Protein AF-A0A256CBM0-F1 (afdb_monomer)

Foldseek 3Di:
DAKDFAWDWDQDPVRDTDIGGLAQKWKFWDDPNHTDDIWGAHPRRMTDDDDDFDKTFIWMANHPPGDTGTAPNRDIQGDDPPQDNCSVVCVNPPDVPDPDVVVVVVVVVVVVVVVVVVVVVVVVVVVVVVVVVVVVVVVVVVVVVVVVVVVPQPKDKFWPFKDWAQDKDFDAAPVGQQFAKDKWKWWAAPVVRDTAGWDDDPDFADWDKHGDRPGHIMTGGGNFAYAHFDPVDPPGPGPRRDRTITTMMMMITTPDDDD

Secondary structure (DSSP, 8-state):
-EEEE-EEEEEPTTSPEEEEE-TTPEEEEEETTEEEEEEE--TTSEEEE---SEEEEEEEESSTTSPPEEGGGGPEEEE-TT--TTHHHHHHH---S---HHHHHHHHHHHHHHHHHHHHHHHHHHHHHHHHHHHHHHHHHHHHHHHHHHTTS-EEEEEEEEEETT-EEEE--TT-TTS-EEEEEEEEETTTTEEEEPPP-TTS--EEEEEETTTEEEEEE-SS------TTSTT-----S-SSEEEEEEEEEE-----

Sequence (259 aa):
MQTGILKITKNNQKGSQIVEPLINTFLYFSQDGIRKVTTKTDAQGQYSFELPIGSYQVSISTGADGNVFPLLGGRLFEMKQDSPTNTFEEWLYNKPTTLNSDLSNIFQNIESNLQSMIEDARSKGQAILASCKEIERNISAKLDIEASNNINADYTLVDFGTMMRNERKVLPNPFGDNVPVLTVVEIYSEKLDKWGRTGEGAGGGFVTGGMILGEGIYVQTGAGTVGVNNPAVSGGVFVPDNPGMAPVRMHVWKIGGSK

Solvent-accessible surface area (backbone atoms only — not comparable to full-atom values): 14693 Å² total; per-residue (Å²): 112,39,55,55,69,46,66,46,78,45,73,45,101,83,73,49,76,47,78,42,56,40,49,57,26,34,41,38,36,20,43,96,86,41,79,75,42,77,39,58,22,38,94,73,4,35,40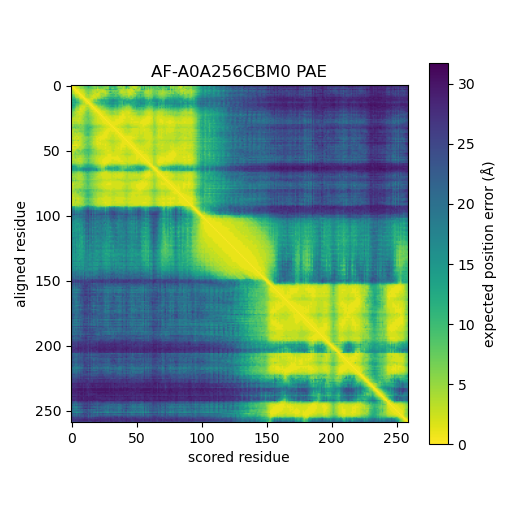,61,50,73,77,73,74,46,63,23,40,38,28,38,18,79,37,99,90,41,75,76,42,58,42,82,87,53,51,70,47,78,42,52,96,80,57,59,51,51,49,66,55,50,59,72,66,54,62,75,90,60,75,52,69,68,57,54,52,50,51,52,51,50,51,52,51,52,53,53,53,51,51,53,52,50,52,53,51,52,54,50,54,52,51,50,56,50,50,52,52,54,50,52,56,49,50,54,50,50,50,64,62,66,68,64,55,55,64,50,78,47,77,70,45,71,44,46,55,64,36,75,51,71,43,76,30,94,83,39,35,76,52,57,62,50,60,49,50,31,30,50,34,80,87,74,73,42,76,24,45,53,65,92,70,97,78,6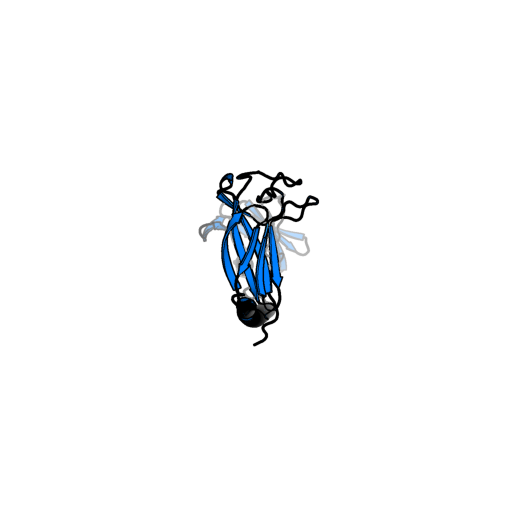4,39,44,63,47,54,47,73,41,80,74,66,10,32,37,42,35,32,26,82,36,49,60,54,34,52,42,81,92,41,96,78,52,62,72,54,81,78,36,76,51,52,38,44,33,36,32,42,40,32,53,52,84,77,75,130

pLDDT: mean 84.34, std 14.49, range [38.69, 98.25]

Radius of gyration: 51.07 Å; Cα contacts (8 Å, |Δi|>4): 443; chains: 1; bounding box: 84×54×113 Å

Structure (mmCIF, N/CA/C/O backbone):
data_AF-A0A256CBM0-F1
#
_entry.id   AF-A0A256CBM0-F1
#
loop_
_atom_site.group_PDB
_atom_site.id
_atom_site.type_symbol
_atom_site.label_atom_id
_atom_site.label_alt_id
_atom_site.label_comp_id
_atom_site.label_asym_id
_atom_site.label_entity_id
_atom_site.label_seq_id
_atom_site.pdbx_PDB_ins_code
_atom_site.Cartn_x
_atom_site.Cartn_y
_atom_site.Cartn_z
_atom_site.occupancy
_atom_site.B_iso_or_equiv
_atom_site.auth_seq_id
_atom_site.auth_comp_id
_atom_site.auth_asym_id
_atom_site.auth_atom_id
_atom_site.pdbx_PDB_model_num
ATOM 1 N N . MET A 1 1 ? -34.428 -4.634 61.964 1.00 79.06 1 MET A N 1
ATOM 2 C CA . MET A 1 1 ? -33.927 -3.306 61.556 1.00 79.06 1 MET A CA 1
ATOM 3 C C . MET A 1 1 ? -32.647 -3.490 60.751 1.00 79.06 1 MET A C 1
ATOM 5 O O . MET A 1 1 ? -31.768 -4.201 61.224 1.00 79.06 1 MET A O 1
ATOM 9 N N . GLN A 1 2 ? -32.575 -2.938 59.537 1.00 88.50 2 GLN A N 1
ATOM 10 C CA . GLN A 1 2 ? -31.351 -2.912 58.721 1.00 88.50 2 GLN A CA 1
ATOM 11 C C . GLN A 1 2 ? -30.603 -1.610 58.993 1.00 88.50 2 GLN A C 1
ATOM 13 O O . GLN A 1 2 ? -31.235 -0.558 59.115 1.00 88.50 2 GLN A O 1
ATOM 18 N N . THR A 1 3 ? -29.279 -1.671 59.062 1.00 75.50 3 THR A N 1
ATOM 19 C CA . THR A 1 3 ? -28.434 -0.498 59.315 1.00 75.50 3 THR A CA 1
ATOM 20 C C . THR A 1 3 ? -27.167 -0.582 58.491 1.00 75.50 3 THR A C 1
ATOM 22 O O . THR A 1 3 ? -26.534 -1.636 58.465 1.00 75.50 3 THR A O 1
ATOM 25 N N . GLY A 1 4 ? -26.726 0.541 57.934 1.00 78.94 4 GLY A N 1
ATOM 26 C CA . GLY A 1 4 ? -25.457 0.582 57.226 1.00 78.94 4 GLY A CA 1
ATOM 27 C C . GLY A 1 4 ? -24.958 1.980 56.944 1.00 78.94 4 GLY A C 1
ATOM 28 O O . GLY A 1 4 ? -25.435 2.964 57.509 1.00 78.94 4 GLY A O 1
ATOM 29 N N . ILE A 1 5 ? -23.944 2.050 56.084 1.00 78.50 5 ILE A N 1
ATOM 30 C CA . ILE A 1 5 ? -23.267 3.295 55.727 1.00 78.50 5 ILE A CA 1
ATOM 31 C C . ILE A 1 5 ? -23.155 3.378 54.210 1.00 78.50 5 ILE A C 1
ATOM 33 O O . ILE A 1 5 ? -22.506 2.538 53.580 1.00 78.50 5 ILE A O 1
ATOM 37 N N . LEU A 1 6 ? -23.751 4.419 53.632 1.00 80.31 6 LEU A N 1
ATOM 38 C CA . LEU A 1 6 ? -23.663 4.708 52.210 1.00 80.31 6 LEU A CA 1
ATOM 39 C C . LEU A 1 6 ? -22.467 5.623 51.948 1.00 80.31 6 LEU A C 1
ATOM 41 O O . LEU A 1 6 ? -22.330 6.696 52.541 1.00 80.31 6 LEU A O 1
ATOM 45 N N . LYS A 1 7 ? -21.587 5.192 51.047 1.00 81.81 7 LYS A N 1
ATOM 46 C CA . LYS A 1 7 ? -20.362 5.913 50.694 1.00 81.81 7 LYS A CA 1
ATOM 47 C C . LYS A 1 7 ? -20.209 5.971 49.182 1.00 81.81 7 LYS A C 1
ATOM 49 O O . LYS A 1 7 ? -20.621 5.053 48.477 1.00 81.81 7 LYS A O 1
ATOM 54 N N . ILE A 1 8 ? -19.585 7.036 48.695 1.00 75.69 8 ILE A N 1
ATOM 55 C CA . ILE A 1 8 ? -19.128 7.151 47.314 1.00 75.69 8 ILE A CA 1
ATOM 56 C C . ILE A 1 8 ? -17.614 6.967 47.268 1.00 75.69 8 ILE A C 1
ATOM 58 O O . ILE A 1 8 ? -16.875 7.611 48.012 1.00 75.69 8 ILE A O 1
ATOM 62 N N . THR A 1 9 ? -17.154 6.097 46.372 1.00 75.62 9 THR A N 1
ATOM 63 C CA . THR A 1 9 ? -15.727 5.926 46.091 1.00 75.62 9 THR A CA 1
ATOM 64 C C . THR A 1 9 ? -15.392 6.640 44.793 1.00 75.62 9 THR A C 1
ATOM 66 O O . THR A 1 9 ? -15.878 6.270 43.724 1.00 75.62 9 THR A O 1
ATOM 69 N N . LYS A 1 10 ? -14.551 7.667 44.879 1.00 72.56 10 LYS A N 1
ATOM 70 C CA . LYS A 1 10 ? -14.017 8.399 43.731 1.00 72.56 10 LYS A CA 1
ATOM 71 C C . LYS A 1 10 ? -12.601 7.904 43.456 1.00 72.56 10 LYS A C 1
ATOM 73 O O . LYS A 1 10 ? -11.746 7.955 44.337 1.00 72.56 10 LYS A O 1
ATOM 78 N N . ASN A 1 11 ? -12.342 7.458 42.230 1.00 71.88 11 ASN A N 1
ATOM 79 C CA . ASN A 1 11 ? -10.978 7.218 41.767 1.00 71.88 11 ASN A CA 1
ATOM 80 C C . ASN A 1 11 ? -10.399 8.543 41.269 1.00 71.88 11 ASN A C 1
ATOM 82 O O . ASN A 1 11 ? -10.975 9.170 40.379 1.00 71.88 11 ASN A O 1
ATOM 86 N N . ASN A 1 12 ? -9.277 8.984 41.835 1.00 71.19 12 ASN A N 1
ATOM 87 C CA . ASN A 1 12 ? -8.559 10.135 41.296 1.00 71.19 12 ASN A CA 1
ATOM 88 C C . ASN A 1 12 ? -7.701 9.724 40.080 1.00 71.19 12 ASN A C 1
ATOM 90 O O . ASN A 1 12 ? -7.447 8.542 39.845 1.00 71.19 12 ASN A O 1
ATOM 94 N N . GLN A 1 13 ? -7.205 10.703 39.318 1.00 65.56 13 GLN A N 1
ATOM 95 C CA . GLN A 1 13 ? -6.363 10.463 38.132 1.00 65.56 13 GLN A CA 1
ATOM 96 C C . GLN A 1 13 ? -5.034 9.739 38.434 1.00 65.56 13 GLN A C 1
ATOM 98 O O . GLN A 1 13 ? -4.369 9.280 37.512 1.00 65.56 13 GLN A O 1
ATOM 103 N N . LYS A 1 14 ? -4.643 9.619 39.710 1.00 72.94 14 LYS A N 1
ATOM 104 C CA . LYS A 1 14 ? -3.446 8.895 40.167 1.00 72.94 14 LYS A CA 1
ATOM 105 C C . LYS A 1 14 ? -3.759 7.479 40.671 1.00 72.94 14 LYS A C 1
ATOM 107 O O . LYS A 1 14 ? -2.888 6.837 41.249 1.00 72.94 14 LYS A O 1
ATOM 112 N N . GLY A 1 15 ? -4.992 7.000 40.499 1.00 71.88 15 GLY A N 1
ATOM 113 C CA . GLY A 1 15 ? -5.416 5.669 40.938 1.00 71.88 15 GLY A CA 1
ATOM 114 C C . GLY A 1 15 ? -5.645 5.528 42.447 1.00 71.88 15 GLY A C 1
ATOM 115 O O . GLY A 1 15 ? -5.882 4.419 42.914 1.00 71.88 15 GLY A O 1
ATOM 116 N N . SER A 1 16 ? -5.602 6.615 43.227 1.00 73.06 16 SER A N 1
ATOM 117 C CA . SER A 1 16 ? -5.985 6.573 44.644 1.00 73.06 16 SER A CA 1
ATOM 118 C C . SER A 1 16 ? -7.502 6.672 44.796 1.00 73.06 16 SER A C 1
ATOM 120 O O . SER A 1 16 ? -8.162 7.449 44.100 1.00 73.06 16 SER A O 1
ATOM 122 N N . GLN A 1 17 ? -8.041 5.913 45.748 1.00 82.88 17 GLN A N 1
ATOM 123 C CA . GLN A 1 17 ? -9.452 5.951 46.115 1.00 82.88 17 GLN A CA 1
ATOM 124 C C . GLN A 1 17 ? -9.682 6.965 47.230 1.00 82.88 17 GLN A C 1
ATOM 126 O O . GLN A 1 17 ? -9.067 6.883 48.292 1.00 82.88 17 GLN A O 1
ATOM 131 N N . ILE A 1 18 ? -10.591 7.904 46.992 1.00 78.06 18 ILE A N 1
ATOM 132 C CA . ILE A 1 18 ? -11.154 8.766 48.028 1.00 78.06 18 ILE A CA 1
ATOM 133 C C . ILE A 1 18 ? -12.550 8.230 48.328 1.00 78.06 18 ILE A C 1
ATOM 135 O O . ILE A 1 18 ? -13.365 8.086 47.416 1.00 78.06 18 ILE A O 1
ATOM 139 N N . VAL A 1 19 ? -12.813 7.916 49.594 1.00 83.00 19 VAL A N 1
ATOM 140 C CA . VAL A 1 19 ? -14.113 7.419 50.052 1.00 83.00 19 VAL A CA 1
ATOM 141 C C . VAL A 1 19 ? -14.781 8.512 50.875 1.00 83.00 19 VAL A C 1
ATOM 143 O O . VAL A 1 19 ? -14.286 8.872 51.941 1.00 83.00 19 VAL A O 1
ATOM 146 N N . GLU A 1 20 ? -15.903 9.029 50.388 1.00 85.44 20 GLU A N 1
ATOM 147 C CA . GLU A 1 20 ? -16.681 10.076 51.058 1.00 85.44 20 GLU A CA 1
ATOM 148 C C . GLU A 1 20 ? -18.046 9.521 51.493 1.00 85.44 20 GLU A C 1
ATOM 150 O O . GLU A 1 20 ? -18.659 8.751 50.746 1.00 85.44 20 GLU A O 1
ATOM 155 N N . PRO A 1 21 ? -18.551 9.876 52.688 1.00 87.12 21 PRO A N 1
ATOM 156 C CA . PRO A 1 21 ? -19.910 9.527 53.077 1.00 87.12 21 PRO A CA 1
ATOM 157 C C . PRO A 1 21 ? -20.917 10.232 52.166 1.00 87.12 21 PRO A C 1
ATOM 159 O O . PRO A 1 21 ? -20.763 11.410 51.834 1.00 87.12 21 PRO A O 1
ATOM 162 N N . LEU A 1 22 ? -21.969 9.519 51.772 1.00 87.56 22 LEU A N 1
ATOM 163 C CA . LEU A 1 22 ? -23.039 10.101 50.975 1.00 87.56 22 LEU A CA 1
ATOM 164 C C . LEU A 1 22 ? -24.063 10.747 51.916 1.00 87.56 22 LEU A C 1
ATOM 166 O O . LEU A 1 22 ? -24.978 10.086 52.399 1.00 87.56 22 LEU A O 1
ATOM 170 N N . ILE A 1 23 ? -23.874 12.029 52.224 1.00 89.75 23 ILE A N 1
ATOM 171 C CA . ILE A 1 23 ? -24.700 12.776 53.186 1.00 89.75 23 ILE A CA 1
ATOM 172 C C . ILE A 1 23 ? -26.009 13.278 52.566 1.00 89.75 23 ILE A C 1
ATOM 174 O O . ILE A 1 23 ? -26.084 13.504 51.357 1.00 89.75 23 ILE A O 1
ATOM 178 N N . ASN A 1 24 ? -27.034 13.502 53.397 1.00 88.19 24 ASN A N 1
ATOM 179 C CA . ASN A 1 24 ? -28.325 14.083 52.996 1.00 88.19 24 ASN A CA 1
ATOM 180 C C . ASN A 1 24 ? -29.015 13.387 51.805 1.00 88.19 24 ASN A C 1
ATOM 182 O O . ASN A 1 24 ? -29.817 14.001 51.103 1.00 88.19 24 ASN A O 1
ATOM 186 N N . THR A 1 25 ? -28.725 12.107 51.588 1.00 90.81 25 THR A N 1
ATOM 187 C CA . THR A 1 25 ? -29.283 11.320 50.491 1.00 90.81 25 THR A CA 1
ATOM 188 C C . THR A 1 25 ? -30.487 10.537 50.977 1.00 90.81 25 THR A C 1
ATOM 190 O O . THR A 1 25 ? -30.447 9.908 52.032 1.00 90.81 25 THR A O 1
ATOM 193 N N . PHE A 1 26 ? -31.564 10.567 50.202 1.00 93.38 26 PHE A N 1
ATOM 194 C CA . PHE A 1 26 ? -32.758 9.777 50.460 1.00 93.38 26 PHE A CA 1
ATOM 195 C C . PHE A 1 26 ? -32.645 8.433 49.753 1.00 93.38 26 PHE A C 1
ATOM 197 O O . PHE A 1 26 ? -32.349 8.400 48.562 1.00 93.38 26 PHE A O 1
ATOM 204 N N . LEU A 1 27 ? -32.910 7.347 50.474 1.00 94.75 27 LEU A N 1
ATOM 205 C CA . LEU A 1 27 ? -33.129 6.014 49.928 1.00 94.75 27 LEU A CA 1
ATOM 206 C C . LEU A 1 27 ? -34.634 5.743 49.921 1.00 94.75 27 LEU A C 1
ATOM 208 O O . LEU A 1 27 ? -35.295 5.867 50.955 1.00 94.75 27 LEU A O 1
ATOM 212 N N . TYR A 1 28 ? -35.162 5.352 48.766 1.00 95.06 28 TYR A N 1
ATOM 213 C CA . TYR A 1 28 ? -36.557 4.966 48.584 1.00 95.06 28 TYR A CA 1
ATOM 214 C C . TYR A 1 28 ? -36.647 3.475 48.292 1.00 95.06 28 TYR A C 1
ATOM 216 O O . TYR A 1 28 ? -36.032 2.999 47.340 1.00 95.06 28 TYR A O 1
ATOM 224 N N . PHE A 1 29 ? -37.475 2.771 49.057 1.00 96.06 29 PHE A N 1
ATOM 225 C CA . PHE A 1 29 ? -37.840 1.380 48.808 1.00 96.06 29 PHE A CA 1
ATOM 226 C C . PHE A 1 29 ? -39.265 1.361 48.277 1.00 96.06 29 PHE A C 1
ATOM 228 O O . PHE A 1 29 ? -40.201 1.743 48.987 1.00 96.06 29 PHE A O 1
ATOM 235 N N . SER A 1 30 ? -39.429 0.964 47.019 1.00 96.00 30 SER A N 1
ATOM 236 C CA . SER A 1 30 ? -40.725 0.949 46.341 1.00 96.00 30 SER A CA 1
ATOM 237 C C . SER A 1 30 ? -41.100 -0.465 45.935 1.00 96.00 30 SER A C 1
ATOM 239 O O . SER A 1 30 ? -40.261 -1.211 45.447 1.00 96.00 30 SER A O 1
ATOM 241 N N . GLN A 1 31 ? -42.365 -0.817 46.115 1.00 96.06 31 GLN A N 1
ATOM 242 C CA . GLN A 1 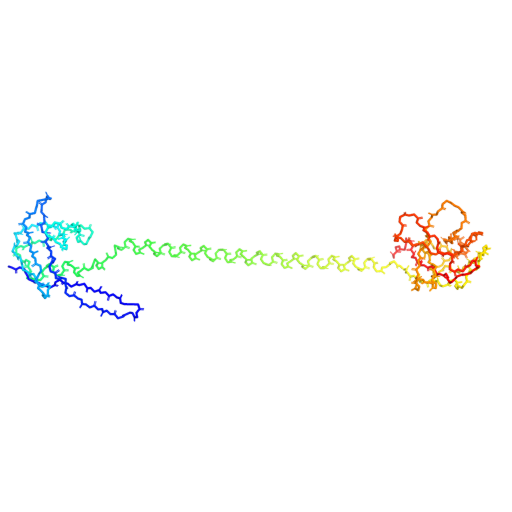31 ? -42.932 -2.090 45.685 1.00 96.06 31 GLN A CA 1
ATOM 243 C C . GLN A 1 31 ? -44.119 -1.773 44.781 1.00 96.06 31 GLN A C 1
ATOM 245 O O . GLN A 1 31 ? -44.963 -0.955 45.154 1.00 96.06 31 GLN A O 1
ATOM 250 N N . ASP A 1 32 ? -44.131 -2.343 43.575 1.00 92.06 32 ASP A N 1
ATOM 251 C CA . ASP A 1 32 ? -45.142 -2.080 42.538 1.00 92.06 32 ASP A CA 1
ATOM 252 C C . ASP A 1 32 ? -45.306 -0.581 42.215 1.00 92.06 32 ASP A C 1
ATOM 254 O O . ASP A 1 32 ? -46.407 -0.061 42.054 1.00 92.06 32 ASP A O 1
ATOM 258 N N . GLY A 1 33 ? -44.185 0.151 42.188 1.00 89.06 33 GLY A N 1
ATOM 259 C CA . GLY A 1 33 ? -44.154 1.599 41.938 1.00 89.06 33 GLY A CA 1
ATOM 260 C C . GLY A 1 33 ? -44.602 2.472 43.119 1.00 89.06 33 GLY A C 1
ATOM 261 O O . GLY A 1 33 ? -44.514 3.697 43.038 1.00 89.06 33 GLY A O 1
ATOM 262 N N . ILE A 1 34 ? -45.031 1.877 44.236 1.00 92.88 34 ILE A N 1
ATOM 263 C CA . ILE A 1 34 ? -45.475 2.597 45.434 1.00 92.88 34 ILE A CA 1
ATOM 264 C C . ILE A 1 34 ? -44.345 2.634 46.463 1.00 92.88 34 ILE A C 1
ATOM 266 O O . ILE A 1 34 ? -43.839 1.591 46.881 1.00 92.88 34 ILE A O 1
ATOM 270 N N . ARG A 1 35 ? -43.984 3.835 46.932 1.00 93.50 35 ARG A N 1
ATOM 271 C CA . ARG A 1 35 ? -42.989 4.021 48.002 1.00 93.50 35 ARG A CA 1
ATOM 272 C C . ARG A 1 35 ? -43.504 3.418 49.312 1.00 93.50 35 ARG A C 1
ATOM 274 O O . ARG A 1 35 ? -44.545 3.831 49.815 1.00 93.50 35 ARG A O 1
ATOM 281 N N . LYS A 1 36 ? -42.766 2.454 49.864 1.00 94.50 36 LYS A N 1
ATOM 282 C CA . LYS A 1 36 ? -43.067 1.798 51.146 1.00 94.50 36 LYS A CA 1
ATOM 283 C C . LYS A 1 36 ? -42.257 2.388 52.288 1.00 94.50 36 LYS A C 1
ATOM 285 O O . LYS A 1 36 ? -42.801 2.616 53.361 1.00 94.50 36 LYS A O 1
ATOM 290 N N . VAL A 1 37 ? -40.977 2.661 52.048 1.00 93.56 37 VAL A N 1
ATOM 291 C CA . VAL A 1 37 ? -40.064 3.214 53.053 1.00 93.56 37 VAL A CA 1
ATOM 292 C C . VAL A 1 37 ? -39.193 4.290 52.422 1.00 93.56 37 VAL A C 1
ATOM 294 O O . VAL A 1 37 ? -38.756 4.164 51.278 1.00 93.56 37 VAL A O 1
ATOM 297 N N . THR A 1 38 ? -38.958 5.359 53.180 1.00 93.56 38 THR A N 1
ATOM 298 C CA . THR A 1 38 ? -37.989 6.409 52.860 1.00 93.56 38 THR A CA 1
ATOM 299 C C . THR A 1 38 ? -37.080 6.591 54.063 1.00 93.56 38 THR A C 1
ATOM 301 O O . THR A 1 38 ? -37.572 6.821 55.165 1.00 93.56 38 THR A O 1
ATOM 304 N N . THR A 1 39 ? -35.770 6.505 53.860 1.00 93.81 39 THR A N 1
ATOM 305 C CA . THR A 1 39 ? -34.781 6.824 54.896 1.00 93.81 39 THR A CA 1
ATOM 306 C C . THR A 1 39 ? -33.778 7.831 54.354 1.00 93.81 39 THR A C 1
ATOM 308 O O . THR A 1 39 ? -33.545 7.890 53.147 1.00 93.81 39 THR A O 1
ATOM 311 N N . LYS A 1 40 ? -33.228 8.670 55.228 1.00 94.50 40 LYS A N 1
ATOM 312 C CA . LYS A 1 40 ? -32.277 9.722 54.867 1.00 94.50 40 LYS A CA 1
ATOM 313 C C . LYS A 1 40 ? -30.945 9.428 55.541 1.00 94.50 40 LYS A C 1
ATOM 315 O O . LYS A 1 40 ? -30.929 9.121 56.730 1.00 94.50 40 LYS A O 1
ATOM 320 N N . THR A 1 41 ? -29.850 9.553 54.800 1.00 93.25 41 THR A N 1
ATOM 321 C CA . THR A 1 41 ? -28.514 9.420 55.375 1.00 93.25 41 THR A CA 1
ATOM 322 C C . THR A 1 41 ? -28.167 10.602 56.279 1.00 93.25 41 THR A C 1
ATOM 324 O O . THR A 1 41 ? -28.500 11.757 55.980 1.00 93.25 41 THR A O 1
ATOM 327 N N . ASP A 1 42 ? -27.486 10.316 57.386 1.00 92.38 42 ASP A N 1
ATOM 328 C CA . ASP A 1 42 ? -26.986 11.327 58.317 1.00 92.38 42 ASP A CA 1
ATOM 329 C C . ASP A 1 42 ? -25.684 11.998 57.825 1.00 92.38 42 ASP A C 1
ATOM 331 O O . ASP A 1 42 ? -25.239 11.817 56.686 1.00 92.38 42 ASP A O 1
ATOM 335 N N . ALA A 1 43 ? -25.063 12.813 58.684 1.00 90.75 43 ALA A N 1
ATOM 336 C CA . ALA A 1 43 ? -23.816 13.516 58.374 1.00 90.75 43 ALA A CA 1
ATOM 337 C C . ALA A 1 43 ? -22.606 12.575 58.205 1.00 90.75 43 ALA A C 1
ATOM 339 O O . ALA A 1 43 ? -21.585 12.975 57.648 1.00 90.75 43 ALA A O 1
ATOM 340 N N . GLN A 1 44 ? -22.716 11.331 58.665 1.00 88.50 44 GLN A N 1
ATOM 341 C CA . GLN A 1 44 ? -21.719 10.276 58.528 1.00 88.50 44 GLN A CA 1
ATOM 342 C C . GLN A 1 44 ? -22.071 9.304 57.385 1.00 88.50 44 GLN A C 1
ATOM 344 O O . GLN A 1 44 ? -21.341 8.336 57.158 1.00 88.50 44 GLN A O 1
ATOM 349 N N . GLY A 1 45 ? -23.153 9.565 56.640 1.00 89.44 45 GLY A N 1
ATOM 350 C CA . GLY A 1 45 ? -23.656 8.695 55.579 1.00 89.44 45 GLY A CA 1
ATOM 351 C C . GLY A 1 45 ? -24.380 7.448 56.098 1.00 89.44 45 GLY A C 1
ATOM 352 O O . GLY A 1 45 ? -24.650 6.539 55.313 1.00 89.44 45 GLY A O 1
ATOM 353 N N . GLN A 1 46 ? -24.667 7.363 57.399 1.00 90.81 46 GLN A N 1
ATOM 354 C CA . GLN A 1 46 ? -25.355 6.222 57.998 1.00 90.81 46 GLN A CA 1
ATOM 355 C C . GLN A 1 46 ? -26.851 6.295 57.720 1.00 90.81 46 GLN A C 1
ATOM 357 O O . GLN A 1 46 ? -27.433 7.378 57.655 1.00 90.81 46 GLN A O 1
ATOM 362 N N . TYR A 1 47 ? -27.479 5.135 57.576 1.00 93.00 47 TYR A N 1
ATOM 363 C CA . TYR A 1 47 ? -28.927 5.006 57.473 1.00 93.00 47 TYR A CA 1
ATOM 364 C C . TYR A 1 47 ? -29.415 3.816 58.292 1.00 93.00 47 TYR A C 1
ATOM 366 O O . TYR A 1 47 ? -28.692 2.849 58.541 1.00 93.00 47 TYR A O 1
ATOM 374 N N . SER A 1 48 ? -30.688 3.882 58.665 1.00 90.94 48 SER A N 1
ATOM 375 C CA . SER A 1 48 ? -31.427 2.774 59.256 1.00 90.94 48 SER A CA 1
ATOM 376 C C . SER A 1 48 ? -32.828 2.736 58.667 1.00 90.94 48 SER A C 1
ATOM 378 O O . SER A 1 48 ? -33.412 3.785 58.367 1.00 90.94 48 SER A O 1
ATOM 380 N N . PHE A 1 49 ? -33.358 1.536 58.465 1.00 92.00 49 PHE A N 1
ATOM 381 C CA . PHE A 1 49 ? -34.735 1.349 58.037 1.00 92.00 49 PHE A CA 1
ATOM 382 C C . PHE A 1 49 ? -35.319 0.022 58.527 1.00 92.00 49 PHE A C 1
ATOM 384 O O . PHE A 1 49 ? -34.618 -0.958 58.803 1.00 92.00 49 PHE A O 1
ATOM 391 N N . GLU A 1 50 ? -36.646 -0.014 58.594 1.00 93.00 50 GLU A N 1
ATOM 392 C CA . GLU A 1 50 ? -37.428 -1.226 58.800 1.00 93.00 50 GLU A CA 1
ATOM 393 C C . GLU A 1 50 ? -38.305 -1.435 57.576 1.00 93.00 50 GLU A C 1
ATOM 395 O O . GLU A 1 50 ? -39.063 -0.548 57.190 1.00 93.00 50 GLU A O 1
ATOM 400 N N . LEU A 1 51 ? -38.153 -2.591 56.938 1.00 92.94 51 LEU A N 1
ATOM 401 C CA . LEU A 1 51 ? -38.843 -2.933 55.705 1.00 92.94 51 LEU A CA 1
ATOM 402 C C . LEU A 1 51 ? -39.576 -4.262 55.915 1.00 92.94 51 LEU A C 1
ATOM 404 O O . LEU A 1 51 ? -38.964 -5.192 56.449 1.00 92.94 51 LEU A O 1
ATOM 408 N N . PRO A 1 52 ? -40.857 -4.374 55.527 1.00 93.62 52 PRO A N 1
ATOM 409 C CA . PRO A 1 52 ? -41.544 -5.658 55.496 1.00 93.62 52 PRO A CA 1
ATOM 410 C C . PRO A 1 52 ? -40.850 -6.662 54.565 1.00 93.62 52 PRO A C 1
ATOM 412 O O . PRO A 1 52 ? -40.018 -6.302 53.733 1.00 93.62 52 PRO A O 1
ATOM 415 N N . ILE A 1 53 ? -41.223 -7.935 54.697 1.00 94.25 53 ILE A N 1
ATOM 416 C CA . ILE A 1 53 ? -40.810 -8.982 53.758 1.00 94.25 53 ILE A CA 1
ATOM 417 C C . ILE A 1 53 ? -41.387 -8.651 52.378 1.00 94.25 53 ILE A C 1
ATOM 419 O O . ILE A 1 53 ? -42.579 -8.361 52.256 1.00 94.25 53 ILE A O 1
ATOM 423 N N . GLY A 1 54 ? -40.553 -8.716 51.343 1.00 95.12 54 GLY A N 1
ATOM 424 C CA . GLY A 1 54 ? -40.964 -8.406 49.981 1.00 95.12 54 GLY A CA 1
ATOM 425 C C . GLY A 1 54 ? -39.803 -8.092 49.048 1.00 95.12 54 GLY A C 1
ATOM 426 O O . GLY A 1 54 ? -38.638 -8.079 49.448 1.00 95.12 54 GLY A O 1
ATOM 427 N N . SER A 1 55 ? -40.168 -7.805 47.801 1.00 96.81 55 SER A N 1
ATOM 428 C CA . SER A 1 55 ? -39.254 -7.411 46.735 1.00 96.81 55 SER A CA 1
ATOM 429 C C . SER A 1 55 ? -39.405 -5.922 46.435 1.00 96.81 55 SER A C 1
ATOM 431 O O . SER A 1 55 ? -40.522 -5.430 46.253 1.00 96.81 55 SER A O 1
ATOM 433 N N . TYR A 1 56 ? -38.290 -5.194 46.402 1.00 97.06 56 TYR A N 1
ATOM 434 C CA . TYR A 1 56 ? -38.282 -3.736 46.360 1.00 97.06 56 TYR A CA 1
ATOM 435 C C . TYR A 1 56 ? -37.361 -3.204 45.271 1.00 97.06 56 TYR A C 1
ATOM 437 O O . TYR A 1 56 ? -36.191 -3.565 45.187 1.00 97.06 56 TYR A O 1
ATOM 445 N N . GLN A 1 57 ? -37.854 -2.251 44.489 1.00 96.00 57 GLN A N 1
ATOM 446 C CA . GLN A 1 57 ? -36.995 -1.363 43.724 1.00 96.00 57 GLN A CA 1
ATOM 447 C C . GLN A 1 57 ? -36.392 -0.328 44.676 1.00 96.00 57 GLN A C 1
ATOM 449 O O . GLN A 1 57 ? -37.124 0.362 45.394 1.00 96.00 57 GLN A O 1
ATOM 454 N N 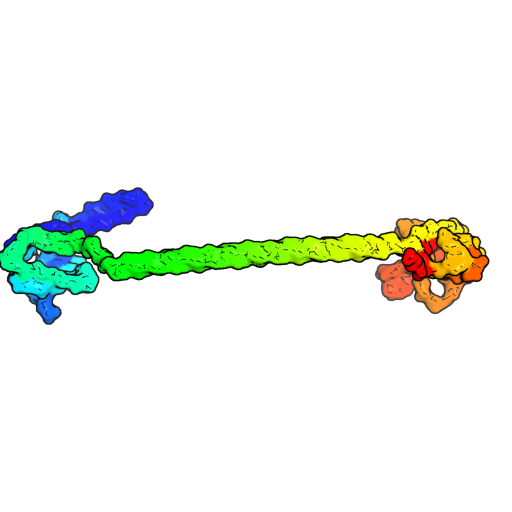. VAL A 1 58 ? -35.064 -0.206 44.664 1.00 95.38 58 VAL A N 1
ATOM 455 C CA . VAL A 1 58 ? -34.352 0.766 45.498 1.00 95.38 58 VAL A CA 1
ATOM 456 C C . VAL A 1 58 ? -33.832 1.903 44.639 1.00 95.38 58 VAL A C 1
ATOM 458 O O . VAL A 1 58 ? -33.176 1.675 43.622 1.00 95.38 58 VAL A O 1
ATOM 461 N N . SER A 1 59 ? -34.100 3.130 45.068 1.00 94.69 59 SER A N 1
ATOM 462 C CA . SER A 1 59 ? -33.655 4.340 44.382 1.00 94.69 59 SER A CA 1
ATOM 463 C C . SER A 1 59 ? -33.058 5.342 45.361 1.00 94.69 59 SER A C 1
ATOM 465 O O . SER A 1 59 ? -33.413 5.338 46.538 1.00 94.69 59 SER A O 1
ATOM 467 N N . ILE A 1 60 ? -32.191 6.227 44.871 1.00 94.38 60 ILE A N 1
ATOM 468 C CA . ILE A 1 60 ? -31.606 7.321 45.654 1.00 94.38 60 ILE A CA 1
ATOM 469 C C . ILE A 1 60 ? -31.954 8.697 45.083 1.00 94.38 60 ILE A C 1
ATOM 471 O O . ILE A 1 60 ? -32.172 8.832 43.881 1.00 94.38 60 ILE A O 1
ATOM 475 N N . SER A 1 61 ? -31.973 9.721 45.935 1.00 92.12 61 SER A N 1
ATOM 476 C CA . SER A 1 61 ? -32.071 11.133 45.534 1.00 92.12 61 SER A CA 1
ATOM 477 C C . SER A 1 61 ? -31.222 12.025 46.438 1.00 92.12 61 SER A C 1
ATOM 479 O O . SER A 1 61 ? -31.138 11.798 47.644 1.00 92.12 61 SER A O 1
ATOM 481 N N . THR A 1 62 ? -30.634 13.080 45.873 1.00 83.50 62 THR A N 1
ATOM 482 C CA . THR A 1 62 ? -29.838 14.091 46.596 1.00 83.50 62 THR A CA 1
ATOM 483 C C . THR A 1 62 ? -30.684 15.172 47.292 1.00 83.50 62 THR A C 1
ATOM 485 O O . THR A 1 62 ? -30.139 16.142 47.815 1.00 83.50 62 THR A O 1
ATOM 488 N N . GLY A 1 63 ? -32.012 15.020 47.326 1.00 77.31 63 GLY A N 1
ATOM 489 C CA . GLY A 1 63 ? -32.944 15.921 48.014 1.00 77.31 63 GLY A CA 1
ATOM 490 C C . GLY A 1 63 ? -34.373 15.370 48.036 1.00 77.31 63 GLY A C 1
ATOM 491 O O . GLY A 1 63 ? -34.682 14.435 47.298 1.00 77.31 63 GLY A O 1
ATOM 492 N N . ALA A 1 64 ? -35.255 15.943 48.863 1.00 67.25 64 ALA A N 1
ATOM 493 C CA . ALA A 1 64 ? -36.650 15.491 48.969 1.00 67.25 64 ALA A CA 1
ATOM 494 C C . ALA A 1 64 ? -37.401 15.578 47.622 1.00 67.25 64 ALA A C 1
ATOM 496 O O . ALA A 1 64 ? -38.189 14.686 47.309 1.00 67.25 64 ALA A O 1
ATOM 497 N N . ASP A 1 65 ? -37.041 16.580 46.809 1.00 68.75 65 ASP A N 1
ATOM 498 C CA . ASP A 1 65 ? -37.581 16.857 45.469 1.00 68.75 65 ASP A CA 1
ATOM 499 C C . ASP A 1 65 ? -36.535 16.652 44.351 1.00 68.75 65 ASP A C 1
ATOM 501 O O . ASP A 1 65 ? -36.663 17.179 43.247 1.00 68.75 65 ASP A O 1
ATOM 505 N N . GLY A 1 66 ? -35.444 15.935 44.645 1.00 72.06 66 GLY A N 1
ATOM 506 C CA . GLY A 1 66 ? -34.361 15.692 43.691 1.00 72.06 66 GLY A CA 1
ATOM 507 C C . GLY A 1 66 ? -34.682 14.614 42.648 1.00 72.06 66 GLY A C 1
ATOM 508 O O . GLY A 1 66 ? -35.653 13.863 42.763 1.00 72.06 66 GLY A O 1
ATOM 509 N N . ASN A 1 67 ? -33.820 14.508 41.632 1.00 84.88 67 ASN A N 1
ATOM 510 C CA . ASN A 1 67 ? -33.883 13.426 40.651 1.00 84.88 67 ASN A CA 1
ATOM 511 C C . ASN A 1 67 ? -33.718 12.068 41.346 1.00 84.88 67 ASN A C 1
ATOM 513 O O . ASN A 1 67 ? -32.751 11.844 42.078 1.00 84.88 67 ASN A O 1
ATOM 517 N N . VAL A 1 68 ? -34.661 11.162 41.092 1.00 89.38 68 VAL A N 1
ATOM 518 C CA . VAL A 1 68 ? -34.662 9.808 41.649 1.00 89.38 68 VAL A CA 1
ATOM 519 C C . VAL A 1 68 ? -33.922 8.877 40.695 1.00 89.38 68 VAL A C 1
ATOM 521 O O . VAL A 1 68 ? -34.337 8.697 39.552 1.00 89.38 68 VAL A O 1
ATOM 524 N N . PHE A 1 69 ? -32.848 8.257 41.175 1.00 91.50 69 PHE A N 1
ATOM 525 C CA . PHE A 1 69 ? -32.025 7.333 40.399 1.00 91.50 69 PHE A CA 1
ATOM 526 C C . PHE A 1 69 ? -32.199 5.902 40.911 1.00 91.50 69 PHE A C 1
ATOM 528 O O . PHE A 1 69 ? -31.954 5.667 42.097 1.00 91.50 69 PHE A O 1
ATOM 535 N N . PRO A 1 70 ? -32.589 4.934 40.063 1.00 91.69 70 PRO A N 1
ATOM 536 C CA . PRO A 1 70 ? -32.640 3.536 40.469 1.00 91.69 70 PRO A CA 1
ATOM 537 C C . PRO A 1 70 ? -31.225 3.007 40.730 1.00 91.69 70 PRO A C 1
ATOM 539 O O . PRO A 1 70 ? -30.314 3.196 39.921 1.00 91.69 70 PRO A O 1
ATOM 542 N N . LEU A 1 71 ? -31.037 2.318 41.854 1.00 90.38 71 LEU A N 1
ATOM 543 C CA . LEU A 1 71 ? -29.785 1.633 42.161 1.00 90.38 7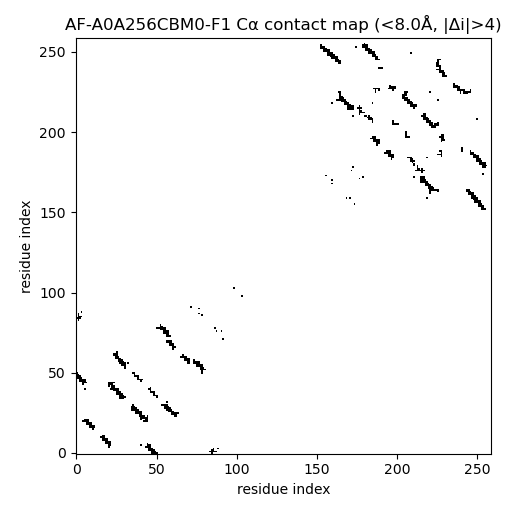1 LEU A CA 1
ATOM 544 C C . LEU A 1 71 ? -29.658 0.347 41.339 1.00 90.38 71 LEU A C 1
ATOM 546 O O . LEU A 1 71 ? -30.652 -0.286 40.986 1.00 90.38 71 LEU A O 1
ATOM 550 N N . LEU A 1 72 ? -28.412 -0.034 41.031 1.00 87.75 72 LEU A N 1
ATOM 551 C CA . LEU A 1 72 ? -28.063 -1.281 40.333 1.00 87.75 72 LEU A CA 1
ATOM 552 C C . LEU A 1 72 ? -28.882 -1.531 39.050 1.00 87.75 72 LEU A C 1
ATOM 554 O O . LEU A 1 72 ? -29.271 -2.662 38.763 1.00 87.75 72 LEU A O 1
ATOM 558 N N . GLY A 1 73 ? -29.185 -0.469 38.294 1.00 86.12 73 GLY A N 1
ATOM 559 C CA . GLY A 1 73 ? -29.958 -0.564 37.051 1.00 86.12 73 GLY A CA 1
ATOM 560 C C . GLY A 1 73 ? -31.409 -1.022 37.245 1.00 86.12 73 GLY A C 1
ATOM 561 O O . GLY A 1 73 ? -32.004 -1.539 36.307 1.00 86.12 73 GLY A O 1
ATOM 562 N N . GLY A 1 74 ? -31.973 -0.865 38.448 1.00 88.19 74 GLY A N 1
ATOM 563 C CA . GLY A 1 74 ? -33.335 -1.299 38.770 1.00 88.19 74 GLY A CA 1
ATOM 564 C C . GLY A 1 74 ? -33.445 -2.755 39.224 1.00 88.19 74 GLY A C 1
ATOM 565 O O . GLY A 1 74 ? -34.560 -3.262 39.337 1.00 88.19 74 GLY A O 1
ATOM 566 N N . ARG A 1 75 ? -32.321 -3.429 39.510 1.00 89.44 75 ARG A N 1
ATOM 567 C CA . ARG A 1 75 ? -32.328 -4.736 40.183 1.00 89.44 75 ARG A CA 1
ATOM 568 C C . ARG A 1 75 ? -33.166 -4.652 41.466 1.00 89.44 75 ARG A C 1
ATOM 570 O O . ARG A 1 75 ? -33.083 -3.667 42.196 1.00 89.44 75 ARG A O 1
ATOM 577 N N . LEU A 1 76 ? -33.951 -5.689 41.745 1.00 93.44 76 LEU A N 1
ATOM 578 C CA . LEU A 1 76 ? -34.768 -5.752 42.956 1.00 93.44 76 LEU A CA 1
ATOM 579 C C . LEU A 1 76 ? -33.920 -6.149 44.171 1.00 93.44 76 LEU A C 1
ATOM 581 O O . LEU A 1 76 ? -32.983 -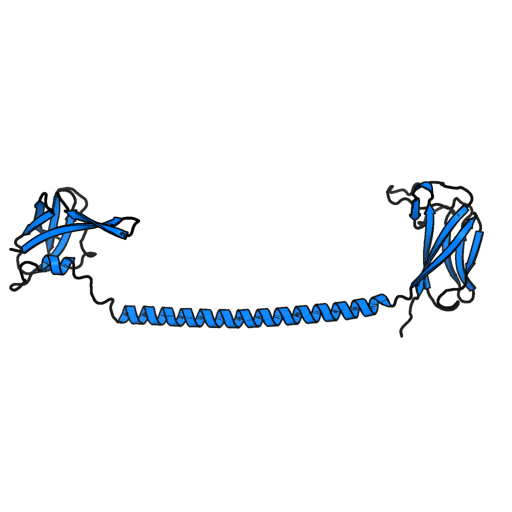6.949 44.068 1.00 93.44 76 LEU A O 1
ATOM 585 N N . PHE A 1 77 ? -34.248 -5.556 45.311 1.00 94.12 77 PHE A N 1
ATOM 586 C CA . PHE A 1 77 ? -33.758 -5.898 46.637 1.00 94.12 77 PHE A CA 1
ATOM 587 C C . PHE A 1 77 ? -34.792 -6.785 47.333 1.00 94.12 77 PHE A C 1
ATOM 589 O O . PHE A 1 77 ? -35.951 -6.395 47.466 1.00 94.12 77 PHE A O 1
ATOM 596 N N . GLU A 1 78 ? -34.371 -7.964 47.779 1.00 94.25 78 GLU A N 1
ATOM 597 C CA . GLU A 1 78 ? -35.237 -8.942 48.441 1.00 94.25 78 GLU A CA 1
ATOM 598 C C . GLU A 1 78 ? -35.042 -8.881 49.959 1.00 94.25 78 GLU A C 1
ATOM 600 O O . GLU A 1 78 ? -33.952 -9.168 50.458 1.00 94.25 78 GLU A O 1
ATOM 605 N N . MET A 1 79 ? -36.106 -8.555 50.694 1.00 93.94 79 MET A N 1
ATOM 606 C CA . MET A 1 79 ? -36.157 -8.654 52.152 1.00 93.94 79 MET A CA 1
ATOM 607 C C . MET A 1 79 ? -36.889 -9.937 52.545 1.00 93.94 79 MET A C 1
ATOM 609 O O . MET A 1 79 ? -38.059 -10.113 52.202 1.00 93.94 79 MET A O 1
ATOM 613 N N . LYS A 1 80 ? -36.219 -10.826 53.277 1.00 93.62 80 LYS A N 1
ATOM 614 C CA . LYS A 1 80 ? -36.753 -12.113 53.745 1.00 93.62 80 LYS A CA 1
ATOM 615 C C . LYS A 1 80 ? -36.914 -12.117 55.263 1.00 93.62 80 LYS A C 1
ATOM 617 O O . LYS A 1 80 ? -36.372 -11.264 55.959 1.00 93.62 80 LYS A O 1
ATOM 622 N N . GLN A 1 81 ? -37.658 -13.092 55.785 1.00 92.06 81 GLN A N 1
ATOM 623 C CA . GLN A 1 81 ? -37.886 -13.235 57.228 1.00 92.06 81 GLN A CA 1
ATOM 624 C C . GLN A 1 81 ? -36.583 -13.444 58.017 1.00 92.06 81 GLN A C 1
ATOM 626 O O . GLN A 1 81 ? -36.465 -12.994 59.152 1.00 92.06 81 GLN A O 1
ATOM 631 N N . ASP A 1 82 ? -35.619 -14.123 57.403 1.00 90.81 82 ASP A N 1
ATOM 632 C CA . ASP A 1 82 ? -34.316 -14.506 57.943 1.00 90.81 82 ASP A CA 1
ATOM 633 C C . ASP A 1 82 ? -33.164 -13.632 57.416 1.00 90.81 82 ASP A C 1
ATOM 635 O O . ASP A 1 82 ? -31.996 -13.950 57.632 1.00 90.81 82 ASP A O 1
ATOM 639 N N . SER A 1 83 ? -33.475 -12.524 56.734 1.00 88.25 83 SER A N 1
ATOM 640 C CA . SER A 1 83 ? -32.468 -11.596 56.216 1.00 88.25 83 SER A CA 1
ATOM 641 C C . SER A 1 83 ? -31.596 -11.031 57.352 1.00 88.25 83 SER A C 1
ATOM 643 O O . SER A 1 83 ? -32.131 -10.377 58.256 1.00 88.25 83 SER A O 1
ATOM 645 N N . PRO A 1 84 ? -30.259 -11.215 57.321 1.00 90.19 84 PRO A N 1
ATOM 646 C CA . PRO A 1 84 ? -29.362 -10.625 58.314 1.00 90.19 84 PRO A CA 1
ATOM 647 C C . PRO A 1 84 ? -29.370 -9.091 58.245 1.00 90.19 84 PRO A C 1
ATOM 649 O O . PRO A 1 84 ? -29.796 -8.499 57.252 1.00 90.19 84 PRO A O 1
ATOM 652 N N . THR A 1 85 ? -28.890 -8.412 59.289 1.00 89.12 85 THR A N 1
ATOM 653 C CA . THR A 1 85 ? -28.942 -6.937 59.417 1.00 89.12 85 THR A CA 1
ATOM 654 C C . THR A 1 85 ? -28.129 -6.165 58.375 1.00 89.12 85 THR A C 1
ATOM 656 O O . THR A 1 85 ? -28.303 -4.952 58.279 1.00 89.12 85 THR A O 1
ATOM 659 N N . ASN A 1 86 ? -27.261 -6.855 57.632 1.00 86.19 86 ASN A N 1
ATOM 660 C CA . ASN A 1 86 ? -26.399 -6.329 56.575 1.00 86.19 86 ASN A CA 1
ATOM 661 C C . ASN A 1 86 ? -26.852 -6.742 55.153 1.00 86.19 86 ASN A C 1
ATOM 663 O O . ASN A 1 86 ? -26.072 -6.652 54.201 1.00 86.19 86 ASN A O 1
ATOM 667 N N . THR A 1 87 ? -28.078 -7.261 54.995 1.00 90.06 87 THR A N 1
ATOM 668 C CA . THR A 1 87 ? -28.564 -7.814 53.711 1.00 90.06 87 THR A CA 1
ATOM 669 C C . THR A 1 87 ? -28.540 -6.760 52.606 1.00 90.06 87 THR A C 1
ATOM 671 O O . THR A 1 87 ? -28.261 -7.068 51.447 1.00 90.06 87 THR A O 1
ATOM 674 N N . PHE A 1 88 ? -28.841 -5.505 52.942 1.00 91.38 88 PHE A N 1
ATOM 675 C CA . PHE A 1 88 ? -28.864 -4.428 51.958 1.00 91.38 88 PHE A CA 1
ATOM 676 C C . PHE A 1 88 ? -27.460 -4.047 51.477 1.00 91.38 88 PHE A C 1
ATOM 678 O O . PHE A 1 88 ? -27.254 -3.836 50.284 1.00 91.38 88 PHE A O 1
ATOM 685 N N . GLU A 1 89 ? -26.477 -4.023 52.371 1.00 89.62 89 GLU A N 1
ATOM 686 C CA . GLU A 1 89 ? -25.074 -3.771 52.050 1.00 89.62 89 GLU A CA 1
ATOM 687 C C . GLU A 1 89 ? -24.529 -4.914 51.201 1.00 89.62 89 GLU A C 1
ATOM 689 O O . GLU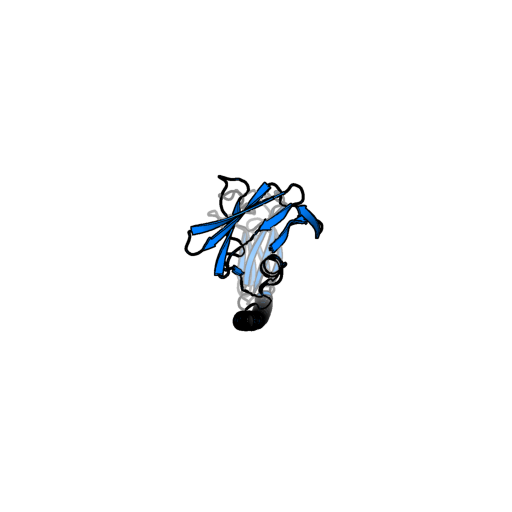 A 1 89 ? -23.889 -4.674 50.180 1.00 89.62 89 GLU A O 1
ATOM 694 N N . GLU A 1 90 ? -24.837 -6.159 51.563 1.00 88.12 90 GLU A N 1
ATOM 695 C CA . GLU A 1 90 ? -24.494 -7.314 50.738 1.00 88.12 90 GLU A CA 1
ATOM 696 C C . GLU A 1 90 ? -25.125 -7.217 49.352 1.00 88.12 90 GLU A C 1
ATOM 698 O O . GLU A 1 90 ? -24.445 -7.461 48.364 1.00 88.12 90 GLU A O 1
ATOM 703 N N . TRP A 1 91 ? -26.388 -6.809 49.235 1.00 90.69 91 TRP A N 1
ATOM 704 C CA . TRP A 1 91 ? -27.026 -6.589 47.938 1.00 90.69 91 TRP A CA 1
ATOM 705 C C . TRP A 1 91 ? -26.359 -5.465 47.128 1.00 90.69 91 TRP A C 1
ATOM 707 O O . TRP A 1 91 ? -26.150 -5.623 45.923 1.00 90.69 91 TRP A O 1
ATOM 717 N N . LEU A 1 92 ? -25.985 -4.361 47.782 1.00 89.06 92 LEU A N 1
ATOM 718 C CA . LEU A 1 92 ? -25.354 -3.198 47.157 1.00 89.06 92 LEU A CA 1
ATOM 719 C C . LEU A 1 92 ? -23.924 -3.496 46.679 1.00 89.06 92 LEU A C 1
ATOM 721 O O . LEU A 1 92 ? -23.522 -3.043 45.605 1.00 89.06 92 LEU A O 1
ATOM 725 N N . TYR A 1 93 ? -23.158 -4.249 47.474 1.00 84.06 93 TYR A N 1
ATOM 726 C CA . TYR A 1 93 ? -21.741 -4.531 47.232 1.00 84.06 93 TYR A CA 1
ATOM 727 C C . TYR A 1 93 ? -21.481 -5.880 46.556 1.00 84.06 93 TYR A C 1
ATOM 729 O O . TYR A 1 93 ? -20.404 -6.054 45.977 1.00 84.06 93 TYR A O 1
ATOM 737 N N . ASN A 1 94 ? -22.450 -6.803 46.539 1.00 79.44 94 ASN A N 1
ATOM 738 C CA . ASN A 1 94 ? -22.402 -7.966 45.660 1.00 79.44 94 ASN A CA 1
ATOM 739 C C . ASN A 1 94 ? -22.581 -7.498 44.218 1.00 79.44 94 ASN A C 1
ATOM 741 O O . ASN A 1 94 ? -23.673 -7.529 43.635 1.00 79.44 94 ASN A O 1
ATOM 745 N N . LYS A 1 95 ? -21.447 -7.125 43.612 1.00 58.50 95 LYS A N 1
ATOM 746 C CA . LYS A 1 95 ? -21.270 -7.212 42.165 1.00 58.50 95 LYS A CA 1
ATOM 747 C C . LYS A 1 95 ? -21.822 -8.575 41.738 1.00 58.50 95 LYS A C 1
ATOM 749 O O . LYS A 1 95 ? -21.507 -9.555 42.413 1.00 58.50 95 LYS A O 1
ATOM 754 N N . PRO A 1 96 ? -22.624 -8.675 40.665 1.00 54.53 96 PRO A N 1
ATOM 755 C CA . PRO A 1 96 ? -22.925 -9.978 40.097 1.00 54.53 96 PRO A CA 1
ATOM 756 C C . PRO A 1 96 ? -21.584 -10.671 39.835 1.00 54.53 96 PRO A C 1
ATOM 758 O O . PRO A 1 96 ? -20.818 -10.248 38.972 1.00 54.53 96 PRO A O 1
ATOM 761 N N . THR A 1 97 ? -21.251 -11.669 40.651 1.00 49.03 97 THR A N 1
ATOM 762 C CA . THR A 1 97 ? -19.974 -12.395 40.605 1.00 49.03 97 THR A CA 1
ATOM 763 C C . THR A 1 97 ? -19.885 -13.304 39.390 1.00 49.03 97 THR A C 1
ATOM 765 O O . THR A 1 97 ? -18.833 -13.859 39.100 1.00 49.03 97 THR A O 1
ATOM 768 N N . THR A 1 98 ? -20.962 -13.393 38.621 1.00 50.62 98 THR A N 1
ATOM 769 C CA . THR A 1 98 ? -21.005 -14.073 37.343 1.00 50.62 98 THR A CA 1
ATOM 770 C C . THR A 1 98 ? -21.448 -13.065 36.291 1.00 50.62 98 THR A C 1
ATOM 772 O O . THR A 1 98 ? -22.644 -12.816 36.119 1.00 50.62 98 THR A O 1
ATOM 775 N N . LEU A 1 99 ? -20.494 -12.523 35.522 1.00 54.03 99 LEU A N 1
ATOM 776 C CA . LEU A 1 99 ? -20.773 -12.407 34.091 1.00 54.03 99 LEU A CA 1
ATOM 777 C C . LEU A 1 99 ? -21.301 -13.786 33.692 1.00 54.03 99 LEU A C 1
ATOM 779 O O . LEU A 1 99 ? -20.622 -14.779 33.951 1.00 54.03 99 LEU A O 1
ATOM 783 N N . ASN A 1 100 ? -22.536 -13.843 33.197 1.00 62.94 100 ASN A N 1
ATOM 784 C CA . ASN A 1 100 ? -23.159 -15.084 32.754 1.00 62.94 100 ASN A CA 1
ATOM 785 C C . ASN A 1 100 ? -22.112 -15.893 31.960 1.00 62.94 100 ASN A C 1
ATOM 787 O O . ASN A 1 100 ? -21.449 -15.319 31.093 1.00 62.94 100 ASN A O 1
ATOM 791 N N . SER A 1 101 ? -21.908 -17.175 32.278 1.00 70.12 101 SER A N 1
ATOM 792 C CA . SER A 1 101 ? -20.956 -18.047 31.570 1.00 70.12 101 SER A CA 1
ATOM 793 C C . SER A 1 101 ? -21.132 -17.969 30.051 1.00 70.12 101 SER A C 1
ATOM 795 O O . SER A 1 101 ? -20.157 -18.042 29.306 1.00 70.12 101 SER A O 1
ATOM 797 N N . ASP A 1 102 ? -22.358 -17.697 29.603 1.00 72.12 102 ASP A N 1
ATOM 798 C CA . ASP A 1 102 ? -22.698 -17.456 28.204 1.00 72.12 102 ASP A CA 1
ATOM 799 C C . ASP A 1 102 ? -21.978 -16.231 27.622 1.00 72.12 102 ASP A C 1
ATOM 801 O O . ASP A 1 102 ? -21.439 -16.297 26.521 1.00 72.12 102 ASP A O 1
ATOM 805 N N . LEU A 1 103 ? -21.899 -15.122 28.367 1.00 76.94 103 LEU A N 1
ATOM 806 C CA . LEU A 1 103 ? -21.162 -13.927 27.946 1.00 76.94 103 LEU A CA 1
ATOM 807 C C . LEU A 1 103 ? -19.658 -14.192 27.887 1.00 76.94 103 LEU A C 1
ATOM 809 O O . LEU A 1 103 ? -19.008 -13.734 26.953 1.00 76.94 103 LEU A O 1
ATOM 813 N N . SER A 1 104 ? -19.107 -14.954 28.838 1.00 80.06 104 SER A N 1
ATOM 814 C CA . SER A 1 104 ? -17.689 -15.337 28.792 1.00 80.06 104 SER A CA 1
ATOM 815 C C . SER A 1 104 ? -17.373 -16.153 27.537 1.00 80.06 104 SER A C 1
ATOM 817 O O . SER A 1 104 ? -16.388 -15.871 26.857 1.00 80.06 104 SER A O 1
ATOM 819 N N . ASN A 1 105 ? -18.228 -17.120 27.194 1.00 83.88 105 ASN A N 1
ATOM 820 C CA . ASN A 1 105 ? -18.070 -17.927 25.984 1.00 83.88 105 ASN A CA 1
ATOM 821 C C . ASN A 1 105 ? -18.203 -17.072 24.715 1.00 83.88 105 ASN A C 1
ATOM 823 O O . ASN A 1 105 ? -17.433 -17.237 23.772 1.00 83.88 105 ASN A O 1
ATOM 827 N N . ILE A 1 106 ? -19.141 -16.119 24.695 1.00 85.88 106 ILE A N 1
ATOM 828 C CA . ILE A 1 106 ? -19.292 -15.172 23.582 1.00 85.88 106 ILE A CA 1
ATOM 829 C C . ILE A 1 106 ? -18.020 -14.337 23.406 1.00 85.88 106 ILE A C 1
ATOM 831 O O . ILE A 1 106 ? -17.525 -14.231 22.285 1.00 85.88 106 ILE A O 1
ATOM 835 N N . PHE A 1 107 ? -17.455 -13.785 24.484 1.00 87.31 107 PHE A N 1
ATOM 836 C CA . PHE A 1 107 ? -16.221 -13.001 24.396 1.00 87.31 107 PHE A CA 1
ATOM 837 C C . PHE A 1 107 ? -15.033 -13.835 23.908 1.00 87.31 107 PHE A C 1
ATOM 839 O O . PHE A 1 107 ? -14.308 -13.373 23.031 1.00 87.31 107 PHE A O 1
ATOM 846 N N . GLN A 1 108 ? -14.877 -15.071 24.389 1.00 91.06 108 GLN A N 1
ATOM 847 C CA . GLN A 1 108 ? -13.818 -15.976 23.923 1.00 91.06 108 GLN A CA 1
ATOM 848 C C . GLN A 1 108 ? -13.968 -16.330 22.439 1.00 91.06 108 GLN A C 1
ATOM 850 O O . GLN A 1 108 ? -12.985 -16.331 21.699 1.00 91.06 108 GLN A O 1
ATOM 855 N N . ASN A 1 109 ? -15.196 -16.572 21.974 1.00 93.44 109 ASN A N 1
ATOM 856 C CA . ASN A 1 109 ? -15.462 -16.838 20.560 1.00 93.44 109 ASN A CA 1
ATOM 857 C C . ASN A 1 109 ? -15.166 -15.613 19.686 1.00 93.44 109 ASN A C 1
ATOM 859 O O . ASN A 1 109 ? -14.580 -15.747 18.613 1.00 93.44 109 ASN A O 1
ATOM 863 N N . ILE A 1 110 ? -15.545 -14.414 20.142 1.00 94.69 110 ILE A N 1
ATOM 864 C CA . ILE A 1 110 ? -15.222 -13.160 19.447 1.00 94.69 110 ILE A CA 1
ATOM 865 C C . ILE A 1 110 ? -13.704 -12.976 19.375 1.00 94.69 110 ILE A C 1
ATOM 867 O O . ILE A 1 110 ? -13.182 -12.680 18.303 1.00 94.69 110 ILE A O 1
ATOM 871 N N . GLU A 1 111 ? -12.991 -13.188 20.481 1.00 95.00 111 GLU A N 1
ATOM 872 C CA . GLU A 1 111 ? -11.533 -13.078 20.530 1.00 95.00 111 GLU A CA 1
ATOM 873 C C . GLU A 1 111 ? -10.854 -14.072 19.578 1.00 95.00 111 GLU A C 1
ATOM 875 O O . GLU A 1 111 ? -10.004 -13.675 18.781 1.00 95.00 111 GLU A O 1
ATOM 880 N N . SER A 1 112 ? -11.277 -15.338 19.589 1.00 96.56 112 SER A N 1
ATOM 881 C CA . SER A 1 112 ? -10.745 -16.374 18.698 1.00 96.56 112 SER A CA 1
ATOM 882 C C . SER A 1 112 ? -10.982 -16.045 17.219 1.00 96.56 112 SER A C 1
ATOM 884 O O . SER A 1 112 ? -10.057 -16.124 16.406 1.00 96.56 112 SER A O 1
ATOM 886 N N . ASN A 1 113 ? -12.189 -15.587 16.868 1.00 96.88 113 ASN A N 1
ATOM 887 C CA . ASN A 1 113 ? -12.510 -15.170 15.504 1.00 96.88 113 ASN A CA 1
ATOM 888 C C . ASN A 1 113 ? -11.658 -13.975 15.060 1.00 96.88 113 ASN A C 1
ATOM 890 O O . ASN A 1 113 ? -11.124 -13.977 13.951 1.00 96.88 113 ASN A O 1
ATOM 894 N N . LEU A 1 114 ? -11.480 -12.976 15.929 1.00 97.31 114 LEU A N 1
ATOM 895 C CA . LEU A 1 114 ? -10.632 -11.819 15.638 1.00 97.31 114 LEU A CA 1
ATOM 896 C C . LEU A 1 114 ? -9.169 -12.228 15.428 1.00 97.31 114 LEU A C 1
ATOM 898 O O . LEU A 1 114 ? -8.539 -11.754 14.485 1.00 97.31 114 LEU A O 1
ATOM 902 N N . GLN A 1 115 ? -8.634 -13.137 16.247 1.00 97.75 115 GLN A N 1
ATOM 903 C CA . GLN A 1 115 ? -7.274 -13.656 16.072 1.00 97.75 115 GLN A CA 1
ATOM 904 C C . GLN A 1 115 ? -7.110 -14.401 14.740 1.00 97.75 115 GLN A C 1
ATOM 906 O O . GLN A 1 115 ? -6.127 -14.179 14.032 1.00 97.75 115 GLN A O 1
ATOM 911 N N . SER A 1 116 ? -8.090 -15.226 14.357 1.00 97.69 116 SER A N 1
ATOM 912 C CA . SER A 1 116 ? -8.081 -15.919 13.063 1.00 97.69 116 SER A CA 1
ATOM 913 C C . SER A 1 116 ? -8.101 -14.938 11.884 1.00 97.69 116 SER A C 1
ATOM 915 O O . SER A 1 116 ? -7.309 -15.084 10.951 1.00 97.69 116 SER A O 1
ATOM 917 N N . MET A 1 117 ? -8.932 -13.891 11.950 1.00 97.00 117 MET A N 1
ATOM 918 C CA . MET A 1 117 ? -8.979 -12.841 10.924 1.00 97.00 117 MET A CA 1
ATOM 919 C C . MET A 1 117 ? -7.657 -12.069 10.812 1.00 97.00 117 MET A C 1
ATOM 921 O O . MET A 1 117 ? -7.234 -11.734 9.705 1.00 97.00 117 MET A O 1
ATOM 925 N N . ILE A 1 118 ? -6.992 -11.793 11.940 1.00 97.56 118 ILE A N 1
ATOM 926 C CA . ILE A 1 118 ? -5.684 -11.121 11.960 1.00 97.56 118 ILE A CA 1
ATOM 927 C C . ILE A 1 118 ? -4.623 -11.976 11.257 1.00 97.56 118 ILE A C 1
ATOM 929 O O . ILE A 1 118 ? -3.830 -11.440 10.479 1.00 97.56 118 ILE A O 1
ATOM 933 N N . GLU A 1 119 ? -4.604 -13.287 11.499 1.00 97.94 119 GLU A N 1
ATOM 934 C CA . GLU A 1 119 ? -3.612 -14.177 10.891 1.00 97.94 119 GLU A CA 1
ATOM 935 C C . GLU A 1 119 ? -3.850 -14.374 9.385 1.00 97.94 119 GLU A C 1
ATOM 937 O O . GLU A 1 119 ? -2.901 -14.318 8.601 1.00 97.94 119 GLU A O 1
ATOM 942 N N . ASP A 1 120 ? -5.110 -14.494 8.948 1.00 97.62 120 ASP A N 1
ATOM 943 C CA . ASP A 1 120 ? -5.460 -14.532 7.519 1.00 97.62 120 ASP A CA 1
ATOM 944 C C . ASP A 1 120 ? -5.044 -13.237 6.799 1.00 97.62 120 ASP A C 1
ATOM 946 O O . ASP A 1 120 ? -4.393 -13.276 5.749 1.00 97.62 120 ASP A O 1
ATOM 950 N N . ALA A 1 121 ? -5.337 -12.075 7.393 1.00 97.50 121 ALA A N 1
ATOM 951 C CA . ALA A 1 121 ? -4.925 -10.784 6.844 1.00 97.50 121 ALA A CA 1
ATOM 952 C C . ALA A 1 121 ? -3.394 -10.658 6.753 1.00 97.50 121 ALA A C 1
ATOM 954 O O . ALA A 1 121 ? -2.867 -10.185 5.742 1.00 97.50 121 ALA A O 1
ATOM 955 N N . ARG A 1 122 ? -2.666 -11.123 7.778 1.00 98.12 122 ARG A N 1
ATOM 956 C CA . ARG A 1 122 ? -1.196 -11.154 7.793 1.00 98.12 122 ARG A CA 1
ATOM 957 C C . ARG A 1 122 ? -0.641 -12.044 6.681 1.00 98.12 122 ARG A C 1
ATOM 959 O O . ARG A 1 122 ? 0.248 -11.603 5.952 1.00 98.12 122 ARG A O 1
ATOM 966 N N . SER A 1 123 ? -1.178 -13.253 6.522 1.00 98.06 123 SER A N 1
ATOM 967 C CA . SER A 1 123 ? -0.764 -14.201 5.481 1.00 98.06 123 SER A CA 1
ATOM 968 C C . SER A 1 123 ? -0.970 -13.623 4.075 1.00 98.06 123 SER A C 1
ATOM 970 O O . SER A 1 123 ? -0.042 -13.598 3.261 1.00 98.06 123 SER A O 1
ATOM 972 N N . LYS A 1 124 ? -2.147 -13.037 3.812 1.00 98.25 124 LYS A N 1
ATOM 973 C CA . LYS A 1 124 ? -2.442 -12.351 2.541 1.00 98.25 124 LYS A CA 1
ATOM 974 C C . LYS A 1 124 ? -1.498 -11.176 2.287 1.00 98.25 124 LYS A C 1
ATOM 976 O O . LYS A 1 124 ? -0.997 -11.027 1.173 1.00 98.25 124 LYS A O 1
ATOM 981 N N . GLY A 1 125 ? -1.201 -10.375 3.313 1.00 97.94 125 GLY A N 1
ATOM 982 C CA . GLY A 1 125 ? -0.239 -9.275 3.218 1.00 97.94 125 GLY A CA 1
ATOM 983 C C . GLY A 1 125 ? 1.168 -9.741 2.822 1.00 97.94 125 GLY A C 1
ATOM 984 O O . GLY A 1 125 ? 1.807 -9.128 1.967 1.00 97.94 125 GLY A O 1
ATOM 985 N N . GLN A 1 126 ? 1.637 -10.862 3.378 1.00 98.25 126 GLN A N 1
ATOM 986 C CA . GLN A 1 126 ? 2.933 -11.449 3.020 1.00 98.25 126 GLN A CA 1
ATOM 987 C C . GLN A 1 126 ? 2.963 -11.971 1.574 1.00 98.25 126 GLN A C 1
ATOM 989 O O . GLN A 1 126 ? 3.950 -11.751 0.870 1.00 98.25 126 GLN A O 1
ATOM 994 N N . ALA A 1 127 ? 1.883 -12.604 1.105 1.00 97.62 127 ALA A N 1
ATOM 995 C CA . ALA A 1 127 ? 1.773 -13.086 -0.274 1.00 97.62 127 ALA A CA 1
ATOM 996 C C . ALA A 1 127 ? 1.786 -11.938 -1.302 1.00 97.62 127 ALA A C 1
ATOM 998 O O . ALA A 1 127 ? 2.450 -12.029 -2.341 1.00 97.62 127 ALA A O 1
ATOM 999 N N . ILE A 1 128 ? 1.108 -10.827 -0.991 1.00 98.06 128 ILE A N 1
ATOM 1000 C CA . ILE A 1 128 ? 1.138 -9.609 -1.814 1.00 98.06 128 ILE A CA 1
ATOM 1001 C C . ILE A 1 128 ? 2.560 -9.045 -1.870 1.00 98.06 128 ILE A C 1
ATOM 1003 O O . ILE A 1 128 ? 3.071 -8.788 -2.958 1.00 98.06 128 ILE A O 1
ATOM 1007 N N . LEU A 1 129 ? 3.237 -8.920 -0.724 1.00 98.00 129 LEU A N 1
ATOM 1008 C CA . LEU A 1 129 ? 4.610 -8.411 -0.670 1.00 98.00 129 LEU A CA 1
ATOM 1009 C C . LEU A 1 129 ? 5.584 -9.268 -1.495 1.00 98.00 129 LEU A C 1
ATOM 1011 O O . LEU A 1 129 ? 6.445 -8.726 -2.189 1.00 98.00 129 LEU A O 1
ATOM 1015 N N . ALA A 1 130 ? 5.451 -10.595 -1.443 1.00 97.88 130 ALA A N 1
ATOM 1016 C CA . ALA A 1 130 ? 6.250 -11.503 -2.264 1.00 97.88 130 ALA A CA 1
ATOM 1017 C C . ALA A 1 130 ? 5.998 -11.284 -3.767 1.00 97.88 130 ALA A C 1
ATOM 1019 O O . ALA A 1 130 ? 6.949 -11.208 -4.545 1.00 97.88 130 ALA A O 1
ATOM 1020 N N . SER A 1 131 ? 4.733 -11.103 -4.158 1.00 97.88 131 SER A N 1
ATOM 1021 C CA . SER A 1 131 ? 4.344 -10.829 -5.548 1.00 97.88 131 SER A CA 1
ATOM 1022 C C . SER A 1 131 ? 4.891 -9.487 -6.051 1.00 97.88 131 SER A C 1
ATOM 1024 O O . SER A 1 131 ? 5.380 -9.405 -7.175 1.00 97.88 131 SER A O 1
ATOM 1026 N N . CYS A 1 132 ? 4.885 -8.439 -5.220 1.00 97.56 132 CYS A N 1
ATOM 1027 C CA . CYS A 1 132 ? 5.483 -7.146 -5.569 1.00 97.56 132 CYS A CA 1
ATOM 1028 C C . CYS A 1 132 ? 6.992 -7.260 -5.830 1.00 97.56 132 CYS A C 1
ATOM 1030 O O . CYS A 1 132 ? 7.467 -6.773 -6.852 1.00 97.56 132 CYS A O 1
ATOM 1032 N N . LYS A 1 133 ? 7.733 -7.971 -4.968 1.00 97.94 133 LYS A N 1
ATOM 1033 C CA . LYS A 1 133 ? 9.178 -8.207 -5.158 1.00 97.94 133 LYS A CA 1
ATOM 1034 C C . LYS A 1 133 ? 9.487 -8.980 -6.442 1.00 97.94 133 LYS A C 1
ATOM 1036 O O . LYS A 1 133 ? 10.528 -8.768 -7.061 1.00 97.94 133 LYS A O 1
ATOM 1041 N N . GLU A 1 134 ? 8.607 -9.899 -6.834 1.00 98.25 134 GLU A N 1
ATOM 1042 C CA . GLU A 1 134 ? 8.719 -10.623 -8.102 1.00 98.25 134 GLU A CA 1
ATOM 1043 C C . GLU A 1 134 ? 8.561 -9.684 -9.302 1.00 98.25 134 GLU A C 1
ATOM 1045 O O . GLU A 1 134 ? 9.370 -9.707 -10.229 1.00 98.25 134 GLU A O 1
ATOM 1050 N N . ILE A 1 135 ? 7.544 -8.820 -9.262 1.00 97.19 135 ILE A N 1
ATOM 1051 C CA . ILE A 1 135 ? 7.293 -7.817 -10.301 1.00 97.19 135 ILE A CA 1
ATOM 1052 C C . ILE A 1 135 ? 8.481 -6.858 -10.422 1.00 97.19 135 ILE A C 1
ATOM 1054 O O . ILE A 1 135 ? 8.951 -6.629 -11.534 1.00 97.19 135 ILE A O 1
ATOM 1058 N N . GLU A 1 136 ? 9.000 -6.347 -9.303 1.00 97.50 136 GLU A N 1
ATOM 1059 C CA . GLU A 1 136 ? 10.177 -5.469 -9.283 1.00 97.50 136 GLU A CA 1
ATOM 1060 C C . GLU A 1 136 ? 11.384 -6.128 -9.957 1.00 97.50 136 GLU A C 1
ATOM 1062 O O . GLU A 1 136 ? 12.007 -5.529 -10.832 1.00 97.50 136 GLU A O 1
ATOM 1067 N N . ARG A 1 137 ? 11.675 -7.393 -9.625 1.00 96.94 137 ARG A N 1
ATOM 1068 C CA . ARG A 1 137 ? 12.780 -8.137 -10.245 1.00 96.94 137 ARG A CA 1
ATOM 1069 C C . ARG A 1 137 ? 12.597 -8.286 -11.753 1.00 96.94 137 ARG A C 1
ATOM 1071 O O . ARG A 1 137 ? 13.551 -8.099 -12.505 1.00 96.94 137 ARG A O 1
ATOM 1078 N N . ASN A 1 138 ? 11.380 -8.598 -12.190 1.00 96.56 138 ASN A N 1
ATOM 1079 C CA . ASN A 1 138 ? 11.061 -8.763 -13.606 1.00 96.56 138 ASN A CA 1
ATOM 1080 C C . ASN A 1 138 ? 11.162 -7.443 -14.383 1.00 96.56 138 ASN A C 1
ATOM 1082 O O . ASN A 1 138 ? 11.598 -7.451 -15.533 1.00 96.56 138 ASN A O 1
ATOM 1086 N N . ILE A 1 139 ? 10.786 -6.316 -13.773 1.00 96.19 139 ILE A N 1
ATOM 1087 C CA . ILE A 1 139 ? 10.949 -4.985 -14.373 1.00 96.19 139 ILE A CA 1
ATOM 1088 C C . ILE A 1 139 ? 12.433 -4.646 -14.511 1.00 96.19 139 ILE A C 1
ATOM 1090 O O . ILE A 1 139 ? 12.859 -4.289 -15.607 1.00 96.19 139 ILE A O 1
ATOM 1094 N N . SER A 1 140 ? 13.226 -4.813 -13.450 1.00 95.12 140 SER A N 1
ATOM 1095 C CA . SER A 1 140 ? 14.670 -4.550 -13.502 1.00 95.12 140 SER A CA 1
ATOM 1096 C C . SER A 1 140 ? 15.360 -5.399 -14.570 1.00 95.12 140 SER A C 1
ATOM 1098 O O . SER A 1 140 ? 16.084 -4.863 -15.402 1.00 95.12 140 SER A O 1
ATOM 1100 N N . ALA A 1 141 ? 15.048 -6.698 -14.637 1.00 93.75 141 ALA A N 1
ATOM 1101 C CA . ALA A 1 141 ? 15.602 -7.585 -15.658 1.00 93.75 141 ALA A CA 1
ATOM 1102 C C . ALA A 1 141 ? 15.248 -7.141 -17.089 1.00 93.75 141 ALA A C 1
ATOM 1104 O O . ALA A 1 141 ? 16.081 -7.231 -17.989 1.00 93.75 141 ALA A O 1
ATOM 1105 N N . LYS A 1 142 ? 14.025 -6.640 -17.319 1.00 93.69 142 LYS A N 1
ATOM 1106 C CA . LYS A 1 142 ? 13.634 -6.094 -18.628 1.00 93.69 142 LYS A CA 1
ATOM 1107 C C . LYS A 1 142 ? 14.398 -4.819 -18.974 1.00 93.69 142 LYS A C 1
ATOM 1109 O O . LYS A 1 142 ? 14.853 -4.695 -20.107 1.00 93.69 142 LYS A O 1
ATOM 1114 N N . LEU A 1 143 ? 14.565 -3.910 -18.016 1.00 89.69 143 LEU A N 1
ATOM 1115 C CA . LEU A 1 143 ? 15.317 -2.671 -18.222 1.00 89.69 143 LEU A CA 1
ATOM 1116 C C . LEU A 1 143 ? 16.792 -2.946 -18.534 1.00 89.69 143 LEU A C 1
ATOM 1118 O O . LEU A 1 143 ? 17.346 -2.306 -19.423 1.00 89.69 143 LEU A O 1
ATOM 1122 N N . ASP A 1 144 ? 17.407 -3.932 -17.880 1.00 84.25 144 ASP A N 1
ATOM 1123 C CA . ASP A 1 144 ? 18.792 -4.332 -18.161 1.00 84.25 144 ASP A CA 1
ATOM 1124 C C . ASP A 1 144 ? 18.954 -4.893 -19.587 1.00 84.25 144 ASP A C 1
ATOM 1126 O O . ASP A 1 144 ? 19.945 -4.609 -20.273 1.00 84.25 144 ASP A O 1
ATOM 1130 N N . ILE A 1 145 ? 17.961 -5.653 -20.066 1.00 83.50 145 ILE A N 1
ATOM 1131 C CA . ILE A 1 145 ? 17.911 -6.158 -21.448 1.00 83.50 145 ILE A CA 1
ATOM 1132 C C . ILE A 1 145 ? 17.743 -4.998 -22.437 1.00 83.50 145 ILE A C 1
ATOM 1134 O O . ILE A 1 145 ? 18.462 -4.932 -23.433 1.00 83.50 145 ILE A O 1
ATOM 1138 N N . GLU A 1 146 ? 16.824 -4.066 -22.175 1.00 81.25 146 GLU A N 1
ATOM 1139 C CA . GLU A 1 146 ? 16.604 -2.896 -23.032 1.00 81.25 146 GLU A CA 1
ATOM 1140 C C . GLU A 1 146 ? 17.834 -1.983 -23.084 1.00 81.25 146 GLU A C 1
ATOM 1142 O O . GLU A 1 146 ? 18.231 -1.559 -24.170 1.00 81.25 146 GLU A O 1
ATOM 1147 N N . ALA A 1 147 ? 18.491 -1.738 -21.948 1.00 72.50 147 ALA A N 1
ATOM 1148 C CA . ALA A 1 147 ? 19.738 -0.982 -21.888 1.00 72.50 147 ALA A CA 1
ATOM 1149 C C . ALA A 1 147 ? 20.849 -1.677 -22.690 1.00 72.50 147 ALA A C 1
ATOM 1151 O O . ALA A 1 147 ? 21.508 -1.035 -23.507 1.00 72.50 147 ALA A O 1
ATOM 1152 N N . SER A 1 148 ? 21.006 -2.998 -22.543 1.00 68.50 148 SER A N 1
ATOM 1153 C CA . SER A 1 148 ? 21.968 -3.774 -23.343 1.00 68.50 148 SER A CA 1
ATOM 1154 C C . SER A 1 148 ? 21.667 -3.733 -24.843 1.00 68.50 148 SER A C 1
ATOM 1156 O O . SER A 1 148 ? 22.591 -3.725 -25.657 1.00 68.50 148 SER A O 1
ATOM 1158 N N . ASN A 1 149 ? 20.390 -3.668 -25.223 1.00 67.31 149 ASN A N 1
ATOM 1159 C CA . ASN A 1 149 ? 19.982 -3.556 -26.622 1.00 67.31 149 ASN A CA 1
ATOM 1160 C C . ASN A 1 149 ? 20.192 -2.140 -27.185 1.00 67.31 149 ASN A C 1
ATOM 1162 O O . ASN A 1 149 ? 20.503 -2.003 -28.366 1.00 67.31 149 ASN A O 1
ATOM 1166 N N . ASN A 1 150 ? 20.075 -1.095 -26.359 1.00 59.69 150 ASN A N 1
ATOM 1167 C CA . ASN A 1 150 ? 20.183 0.304 -26.789 1.00 59.69 150 ASN A CA 1
ATOM 1168 C C . ASN A 1 150 ? 21.628 0.855 -26.772 1.00 59.69 150 ASN A C 1
ATOM 1170 O O . ASN A 1 150 ? 21.915 1.864 -27.408 1.00 59.69 150 ASN A O 1
ATOM 1174 N N . ILE A 1 151 ? 22.570 0.182 -26.100 1.00 55.44 151 ILE A N 1
ATOM 1175 C CA . ILE A 1 151 ? 24.001 0.557 -26.093 1.00 55.44 151 ILE A CA 1
ATOM 1176 C C . ILE A 1 151 ? 24.710 0.228 -27.429 1.00 55.44 151 ILE A C 1
ATOM 1178 O O . ILE A 1 151 ? 25.808 0.717 -27.680 1.00 55.44 151 ILE A O 1
ATOM 1182 N N . ASN A 1 152 ? 24.088 -0.539 -28.331 1.00 55.84 152 ASN A N 1
ATOM 1183 C CA . ASN A 1 152 ? 24.725 -1.007 -29.573 1.00 55.84 152 ASN A CA 1
ATOM 1184 C C . ASN A 1 152 ? 24.465 -0.133 -30.812 1.00 55.84 152 ASN A C 1
ATOM 1186 O O . ASN A 1 152 ? 24.665 -0.597 -31.936 1.00 55.84 152 ASN A O 1
ATOM 1190 N N . ALA A 1 153 ? 24.026 1.118 -30.663 1.00 67.38 153 ALA A N 1
ATOM 1191 C CA . ALA A 1 153 ? 24.184 2.057 -31.769 1.00 67.38 153 ALA A CA 1
ATOM 1192 C C . ALA A 1 153 ? 25.676 2.403 -31.853 1.00 67.38 153 ALA A C 1
ATOM 1194 O O . ALA A 1 153 ? 26.129 3.296 -31.140 1.00 67.38 153 ALA A O 1
ATOM 1195 N N . ASP A 1 154 ? 26.436 1.655 -32.669 1.00 85.38 154 ASP A N 1
ATOM 1196 C CA . ASP A 1 154 ? 27.841 1.957 -32.959 1.00 85.38 154 ASP A CA 1
ATOM 1197 C C . ASP A 1 154 ? 27.921 3.458 -33.304 1.00 85.38 154 ASP A C 1
ATOM 1199 O O . ASP A 1 154 ? 27.371 3.905 -34.317 1.00 85.38 154 ASP A O 1
ATOM 1203 N N . TYR A 1 155 ? 28.518 4.242 -32.402 1.00 91.06 155 TYR A N 1
ATOM 1204 C CA . TYR A 1 155 ? 28.535 5.702 -32.437 1.00 91.06 155 TYR A CA 1
ATOM 1205 C C . TYR A 1 155 ? 29.969 6.203 -32.458 1.00 91.06 155 TYR A C 1
ATOM 1207 O O . TYR A 1 155 ? 30.833 5.701 -31.738 1.00 91.06 155 TYR A O 1
ATOM 1215 N N . THR A 1 156 ? 30.210 7.246 -33.243 1.00 93.38 156 THR A N 1
ATOM 1216 C CA . THR A 1 156 ? 31.445 8.011 -33.145 1.00 93.38 156 THR A CA 1
ATOM 1217 C C . THR A 1 156 ? 31.224 9.475 -33.499 1.00 93.38 156 THR A C 1
ATOM 1219 O O . THR A 1 156 ? 30.297 9.834 -34.229 1.00 93.38 156 THR A O 1
ATOM 1222 N N . LEU A 1 157 ? 32.100 10.324 -32.972 1.00 95.94 157 LEU A N 1
ATOM 1223 C CA . LEU A 1 157 ? 32.152 11.745 -33.275 1.00 95.94 157 LEU A CA 1
ATOM 1224 C C . LEU A 1 157 ? 33.331 11.992 -34.216 1.00 95.94 157 LEU A C 1
ATOM 1226 O O . LEU A 1 157 ? 34.480 11.773 -33.837 1.00 95.94 157 LEU A O 1
ATOM 1230 N N . VAL A 1 158 ? 33.050 12.449 -35.432 1.00 97.31 158 VAL A N 1
ATOM 1231 C CA . VAL A 1 158 ? 34.067 12.730 -36.448 1.00 97.31 158 VAL A CA 1
ATOM 1232 C C . VAL A 1 158 ? 34.301 14.229 -36.540 1.00 97.31 158 VAL A C 1
ATOM 1234 O O . VAL A 1 158 ? 33.370 15.003 -36.764 1.00 97.31 158 VAL A O 1
ATOM 1237 N N . ASP A 1 159 ? 35.554 14.640 -36.380 1.00 96.88 159 ASP A N 1
ATOM 1238 C CA . ASP A 1 159 ? 35.971 16.030 -36.521 1.00 96.88 159 ASP A CA 1
ATOM 1239 C C . ASP A 1 159 ? 36.319 16.338 -37.986 1.00 96.88 159 ASP A C 1
ATOM 1241 O O . ASP A 1 159 ? 37.201 15.712 -38.578 1.00 96.88 159 ASP A O 1
ATOM 1245 N N . PHE A 1 160 ? 35.617 17.302 -38.584 1.00 96.25 160 PHE A N 1
ATOM 1246 C CA . PHE A 1 160 ? 35.911 17.794 -39.931 1.00 96.25 160 PHE A CA 1
ATOM 1247 C C . PHE A 1 160 ? 36.911 18.960 -39.904 1.00 96.25 160 PHE A C 1
ATOM 1249 O O . PHE A 1 160 ? 37.408 19.363 -40.963 1.00 96.25 160 PHE A O 1
ATOM 1256 N N . GLY A 1 161 ? 37.283 19.441 -38.715 1.00 95.44 161 GLY A N 1
ATOM 1257 C CA . GLY A 1 161 ? 38.129 20.601 -38.493 1.00 95.44 161 GLY A CA 1
ATOM 1258 C C . GLY A 1 161 ? 37.407 21.898 -38.843 1.00 95.44 161 GLY A C 1
ATOM 1259 O O . GLY A 1 161 ? 36.179 21.976 -38.868 1.00 95.44 161 GLY A O 1
ATOM 1260 N N . THR A 1 162 ? 38.179 22.937 -39.136 1.00 93.44 162 THR A N 1
ATOM 1261 C CA . THR A 1 162 ? 37.636 24.210 -39.614 1.00 93.44 162 THR A CA 1
ATOM 1262 C C . THR A 1 162 ? 37.237 24.094 -41.079 1.00 93.44 162 THR A C 1
ATOM 1264 O O . THR A 1 162 ? 38.078 23.772 -41.915 1.00 93.44 162 THR A O 1
ATOM 1267 N N . MET A 1 163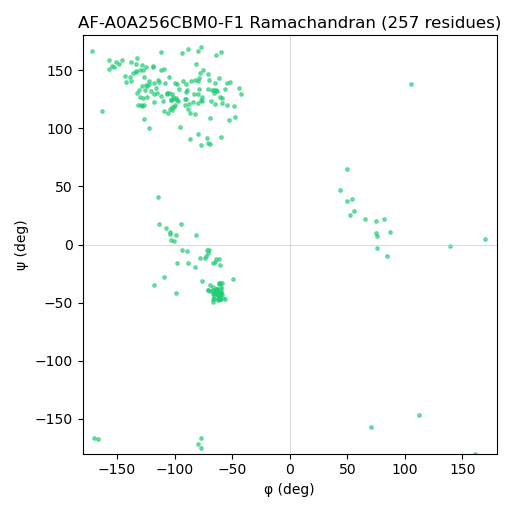 ? 35.975 24.393 -41.387 1.00 92.50 163 MET A N 1
ATOM 1268 C CA . MET A 1 163 ? 35.464 24.454 -42.754 1.00 92.50 163 MET A CA 1
ATOM 1269 C C . MET A 1 163 ? 35.192 25.889 -43.188 1.00 92.50 163 MET A C 1
ATOM 1271 O O . MET A 1 163 ? 34.643 26.679 -42.421 1.00 92.50 163 MET A O 1
ATOM 1275 N N . MET A 1 164 ? 35.540 26.204 -44.431 1.00 89.69 164 MET A N 1
ATOM 1276 C CA . MET A 1 164 ? 35.279 27.466 -45.114 1.00 89.69 164 MET A CA 1
ATOM 1277 C C . MET A 1 164 ? 33.921 27.459 -45.822 1.00 89.69 164 MET A C 1
ATOM 1279 O O . MET A 1 164 ? 33.290 26.420 -45.987 1.00 89.69 164 MET A O 1
ATOM 1283 N N . ARG A 1 165 ? 33.458 28.627 -46.275 1.00 86.44 165 ARG A N 1
ATOM 1284 C CA . ARG A 1 165 ? 32.295 28.778 -47.169 1.00 86.44 165 ARG A CA 1
ATOM 1285 C C . ARG A 1 165 ? 32.523 28.078 -48.518 1.00 86.44 165 ARG A C 1
ATOM 1287 O O . ARG A 1 165 ? 33.613 28.183 -49.074 1.00 86.44 165 ARG A O 1
ATOM 1294 N N . ASN A 1 166 ? 31.473 27.476 -49.086 1.00 88.25 166 ASN A N 1
ATOM 1295 C CA . ASN A 1 166 ? 31.526 26.720 -50.348 1.00 88.25 166 ASN A CA 1
ATOM 1296 C C . ASN A 1 166 ? 32.564 25.583 -50.351 1.00 88.25 166 ASN A C 1
ATOM 1298 O O . ASN A 1 166 ? 33.105 25.230 -51.398 1.00 88.25 166 ASN A O 1
ATOM 1302 N N . GLU A 1 167 ? 32.851 25.008 -49.187 1.00 91.62 167 GLU A N 1
ATOM 1303 C CA . GLU A 1 167 ? 33.764 23.882 -49.047 1.00 91.62 167 GLU A CA 1
ATOM 1304 C C . GLU A 1 167 ? 32.969 22.579 -48.931 1.00 91.62 167 GLU A C 1
ATOM 1306 O O . GLU A 1 167 ? 31.959 22.501 -48.228 1.00 91.62 167 GLU A O 1
ATOM 1311 N N . ARG A 1 168 ? 33.450 21.529 -49.600 1.00 94.56 168 ARG A N 1
ATOM 1312 C CA . ARG A 1 168 ? 33.018 20.148 -49.374 1.00 94.56 168 ARG A CA 1
ATOM 1313 C C . ARG A 1 168 ? 34.220 19.351 -48.898 1.00 94.56 168 ARG A C 1
ATOM 1315 O O . ARG A 1 168 ? 35.252 19.339 -49.564 1.00 94.56 168 ARG A O 1
ATOM 1322 N N . LYS A 1 169 ? 34.049 18.635 -47.794 1.00 97.44 169 LYS A N 1
ATOM 1323 C CA . LYS A 1 169 ? 35.040 17.701 -47.267 1.00 97.44 169 LYS A CA 1
ATOM 1324 C C . LYS A 1 169 ? 34.403 16.330 -47.119 1.00 97.44 169 LYS A C 1
ATOM 1326 O O . LYS A 1 169 ? 33.267 16.218 -46.666 1.00 97.44 169 LYS A O 1
ATOM 1331 N N . VAL A 1 170 ? 35.137 15.303 -47.528 1.00 97.56 170 VAL A N 1
ATOM 1332 C CA . VAL A 1 170 ? 34.733 13.899 -47.425 1.00 97.56 170 VAL A CA 1
ATOM 1333 C C . VAL A 1 170 ? 35.778 13.186 -46.581 1.00 97.56 170 VAL A C 1
ATOM 1335 O O . VAL A 1 170 ? 36.975 13.386 -46.790 1.00 97.56 170 VAL A O 1
ATOM 1338 N N . LEU A 1 171 ? 35.328 12.404 -45.607 1.00 97.88 171 LEU A N 1
ATOM 1339 C CA . LEU A 1 171 ? 36.164 11.571 -44.749 1.00 97.88 171 LEU A CA 1
ATOM 1340 C C . LEU A 1 171 ? 35.675 10.117 -44.830 1.00 97.88 171 LEU A C 1
ATOM 1342 O O . LEU A 1 171 ? 34.480 9.903 -45.057 1.00 97.88 171 LEU A O 1
ATOM 1346 N N . PRO A 1 172 ? 36.555 9.121 -44.613 1.00 97.69 172 PRO A N 1
ATOM 1347 C CA . PRO A 1 172 ? 36.137 7.725 -44.540 1.00 97.69 172 PRO A CA 1
ATOM 1348 C C . PRO A 1 172 ? 35.028 7.531 -43.505 1.00 97.69 172 PRO A C 1
ATOM 1350 O O . PRO A 1 172 ? 35.080 8.105 -42.412 1.00 97.69 172 PRO A O 1
ATOM 1353 N N . ASN A 1 173 ? 34.029 6.713 -43.834 1.00 96.75 173 ASN A N 1
ATOM 1354 C CA . ASN A 1 173 ? 33.004 6.346 -42.869 1.00 96.75 173 ASN A CA 1
ATOM 1355 C C . ASN A 1 173 ? 33.649 5.463 -41.785 1.00 96.75 173 ASN A C 1
ATOM 1357 O O . ASN A 1 173 ? 34.194 4.404 -42.107 1.00 96.75 173 ASN A O 1
ATOM 1361 N N . PRO A 1 174 ? 33.562 5.839 -40.500 1.00 95.38 174 PRO A N 1
ATOM 1362 C CA . PRO A 1 174 ? 34.174 5.090 -39.401 1.00 95.38 174 PRO A CA 1
ATOM 1363 C C . PRO A 1 174 ? 33.656 3.652 -39.254 1.00 95.38 174 PRO A C 1
ATOM 1365 O O . PRO A 1 174 ? 34.313 2.830 -38.619 1.00 95.38 174 PRO A O 1
ATOM 1368 N N . PHE A 1 175 ? 32.506 3.332 -39.853 1.00 94.19 175 PHE A N 1
ATOM 1369 C CA . PHE A 1 175 ? 31.933 1.986 -39.871 1.00 94.19 175 PHE A CA 1
ATOM 1370 C C . PHE A 1 175 ? 32.122 1.260 -41.214 1.00 94.19 175 PHE A C 1
ATOM 1372 O O . PHE A 1 175 ? 31.644 0.138 -41.361 1.00 94.19 175 PHE A O 1
ATOM 1379 N N . GLY A 1 176 ? 32.833 1.870 -42.170 1.00 94.00 176 GLY A N 1
ATOM 1380 C CA . GLY A 1 176 ? 33.060 1.382 -43.532 1.00 94.00 176 GLY A CA 1
ATOM 1381 C C . GLY A 1 176 ? 32.233 2.139 -44.576 1.00 94.00 176 GLY A C 1
ATOM 1382 O O . GLY A 1 176 ? 31.051 2.409 -44.374 1.00 94.00 176 GLY A O 1
ATOM 1383 N N . ASP A 1 177 ? 32.830 2.466 -45.724 1.00 93.56 177 ASP A N 1
ATOM 1384 C CA . ASP A 1 177 ? 32.246 3.399 -46.712 1.00 93.56 177 ASP A CA 1
ATOM 1385 C C . ASP A 1 177 ? 30.941 2.918 -47.367 1.00 93.56 177 ASP A C 1
ATOM 1387 O O . ASP A 1 177 ? 30.201 3.713 -47.941 1.00 93.56 177 ASP A O 1
ATOM 1391 N N . ASN A 1 178 ? 30.613 1.631 -47.242 1.00 93.81 178 ASN A N 1
ATOM 1392 C CA . ASN A 1 178 ? 29.362 1.042 -47.729 1.00 93.81 178 ASN A CA 1
ATOM 1393 C C . ASN A 1 178 ? 28.342 0.749 -46.614 1.00 93.81 178 ASN A C 1
ATOM 1395 O O . ASN A 1 178 ? 27.342 0.079 -46.863 1.00 93.81 178 ASN A O 1
ATOM 1399 N N . VAL A 1 179 ? 28.584 1.212 -45.384 1.00 92.81 179 VAL A N 1
ATOM 1400 C CA . VAL A 1 179 ? 27.698 0.968 -44.238 1.00 92.81 179 VAL A CA 1
ATOM 1401 C C . VAL A 1 179 ? 26.754 2.154 -44.025 1.00 92.81 179 VAL A C 1
ATOM 1403 O O . VAL A 1 179 ? 27.234 3.271 -43.826 1.00 92.81 179 VAL A O 1
ATOM 1406 N N . PRO A 1 180 ? 25.423 1.942 -44.030 1.00 93.19 180 PRO A N 1
ATOM 1407 C CA . PRO A 1 180 ? 24.448 2.984 -43.725 1.00 93.19 180 PRO A CA 1
ATOM 1408 C C . PRO A 1 180 ? 24.669 3.631 -42.355 1.00 93.19 180 PRO A C 1
ATOM 1410 O O . PRO A 1 180 ? 24.840 2.939 -41.349 1.00 93.19 180 PRO A O 1
ATOM 1413 N N . VAL A 1 181 ? 24.624 4.961 -42.304 1.00 94.56 181 VAL A N 1
ATOM 1414 C CA . VAL A 1 181 ? 24.783 5.752 -41.080 1.00 94.56 181 VAL A CA 1
ATOM 1415 C C . VAL A 1 181 ? 23.757 6.879 -41.003 1.00 94.56 181 VAL A C 1
ATOM 1417 O O . VAL A 1 181 ? 23.362 7.458 -42.013 1.00 94.56 181 VAL A O 1
ATOM 1420 N N . LEU A 1 182 ? 23.345 7.206 -39.781 1.00 94.12 182 LEU A N 1
ATOM 1421 C CA . LEU A 1 182 ? 22.663 8.443 -39.436 1.00 94.12 182 LEU A CA 1
ATOM 1422 C C . LEU A 1 182 ? 23.730 9.471 -39.077 1.00 94.12 182 LEU A C 1
ATOM 1424 O O . LEU A 1 182 ? 24.632 9.175 -38.293 1.00 94.12 182 LEU A O 1
ATOM 1428 N N . THR A 1 183 ? 23.613 10.680 -39.613 1.00 94.50 183 THR A N 1
ATOM 1429 C CA . THR A 1 183 ? 24.585 11.749 -39.376 1.00 94.50 183 THR A CA 1
ATOM 1430 C C . THR A 1 183 ? 23.910 13.000 -38.841 1.00 94.50 183 THR A C 1
ATOM 1432 O O . THR A 1 183 ? 22.877 13.417 -39.364 1.00 94.50 183 THR A O 1
ATOM 1435 N N . VAL A 1 184 ? 24.515 13.644 -37.844 1.00 93.81 184 VAL A N 1
ATOM 1436 C CA . VAL A 1 184 ? 24.106 14.974 -37.369 1.00 93.81 184 VAL A CA 1
ATOM 1437 C C . VAL A 1 184 ? 25.326 15.879 -37.337 1.00 93.81 184 VAL A C 1
ATOM 1439 O O . VAL A 1 184 ? 26.284 15.604 -36.619 1.00 93.81 184 VAL A O 1
ATOM 1442 N N . VAL A 1 185 ? 25.288 16.964 -38.108 1.00 93.00 185 VAL A N 1
ATOM 1443 C CA . VAL A 1 185 ? 26.379 17.941 -38.167 1.00 93.00 185 VAL A CA 1
ATOM 1444 C C . VAL A 1 185 ? 26.173 19.037 -37.129 1.00 93.00 185 VAL A C 1
ATOM 1446 O O . VAL A 1 185 ? 25.067 19.549 -36.948 1.00 93.00 185 VAL A O 1
ATOM 1449 N N . GLU A 1 186 ? 27.259 19.414 -36.466 1.00 91.94 186 GLU A N 1
ATOM 1450 C CA . GLU A 1 186 ? 27.314 20.539 -35.544 1.00 91.94 186 GLU A CA 1
ATOM 1451 C C . GLU A 1 186 ? 28.438 21.493 -35.927 1.00 91.94 186 GLU A C 1
ATOM 1453 O O . GLU A 1 186 ? 29.519 21.078 -36.342 1.00 91.94 186 GLU A O 1
ATOM 1458 N N . ILE A 1 187 ? 28.182 22.779 -35.727 1.00 89.56 187 ILE A N 1
ATOM 1459 C CA . ILE A 1 187 ? 29.156 23.853 -35.900 1.00 89.56 187 ILE A CA 1
ATOM 1460 C C . ILE A 1 187 ? 29.412 24.465 -34.529 1.00 89.56 187 ILE A C 1
ATOM 1462 O O . ILE A 1 187 ? 28.482 24.628 -33.732 1.00 89.56 187 ILE A O 1
ATOM 1466 N N . TYR A 1 188 ? 30.657 24.820 -34.250 1.00 88.44 188 TYR A N 1
ATOM 1467 C CA . TYR A 1 188 ? 30.995 25.582 -33.058 1.00 88.44 188 TYR A CA 1
ATOM 1468 C C . TYR A 1 188 ? 30.775 27.084 -33.288 1.00 88.44 188 TYR A C 1
ATOM 1470 O O . TYR A 1 188 ? 31.254 27.646 -34.273 1.00 88.44 188 TYR A O 1
ATOM 1478 N N . SER A 1 189 ? 30.054 27.742 -32.378 1.00 82.81 189 SER A N 1
ATOM 1479 C CA . SER A 1 189 ? 29.953 29.206 -32.326 1.00 82.81 189 SER A CA 1
ATOM 1480 C C . SER A 1 189 ? 30.852 29.735 -31.226 1.00 82.81 189 SER A C 1
ATOM 1482 O O . SER A 1 189 ? 30.627 29.452 -30.051 1.00 82.81 189 SER A O 1
ATOM 1484 N N . GLU A 1 190 ? 31.836 30.543 -31.617 1.00 83.19 190 GLU A N 1
ATOM 1485 C CA . GLU A 1 190 ? 32.758 31.203 -30.689 1.00 83.19 190 GLU A CA 1
ATOM 1486 C C . GLU A 1 190 ? 32.025 32.177 -29.759 1.00 83.19 190 GLU A C 1
ATOM 1488 O O . GLU A 1 190 ? 32.314 32.239 -28.569 1.00 83.19 190 GLU A O 1
ATOM 1493 N N . LYS A 1 191 ? 31.024 32.909 -30.264 1.00 79.62 191 LYS A N 1
ATOM 1494 C CA . LYS A 1 191 ? 30.281 33.885 -29.453 1.00 79.62 191 LYS A CA 1
ATOM 1495 C C . LYS A 1 191 ? 29.407 33.232 -28.393 1.00 79.62 191 LYS A C 1
ATOM 1497 O O . LYS A 1 191 ? 29.190 33.818 -27.335 1.00 79.62 191 LYS A O 1
ATOM 1502 N N . LEU A 1 192 ? 28.836 32.071 -28.705 1.00 81.25 192 LEU A N 1
ATOM 1503 C CA . LEU A 1 192 ? 27.983 31.333 -27.779 1.00 81.25 192 LEU A CA 1
ATOM 1504 C C . LEU A 1 192 ? 28.756 30.281 -26.978 1.00 81.25 192 LEU A C 1
ATOM 1506 O O . LEU A 1 192 ? 28.135 29.633 -26.138 1.00 81.25 192 LEU A O 1
ATOM 1510 N N . ASP A 1 193 ? 30.049 30.102 -27.269 1.00 86.38 193 ASP A N 1
ATOM 1511 C CA . ASP A 1 193 ? 30.932 29.072 -26.715 1.00 86.38 193 ASP A CA 1
ATOM 1512 C C . ASP A 1 193 ? 30.254 27.693 -26.652 1.00 86.38 193 ASP A C 1
ATOM 1514 O O . ASP A 1 193 ? 30.208 27.012 -25.626 1.00 86.38 193 ASP A O 1
ATOM 1518 N N . LYS A 1 194 ? 29.605 27.303 -27.755 1.00 86.69 194 LYS A N 1
ATOM 1519 C CA . LYS A 1 194 ? 28.837 26.056 -27.813 1.00 86.69 194 LYS A CA 1
ATOM 1520 C C . LYS A 1 194 ? 28.749 25.485 -29.215 1.00 86.69 194 LYS A C 1
ATOM 1522 O O . LYS A 1 194 ? 28.735 26.202 -30.215 1.00 86.69 194 LYS A O 1
ATOM 1527 N N . TRP A 1 195 ? 28.594 24.169 -29.259 1.00 88.38 195 TRP A N 1
ATOM 1528 C CA . TRP A 1 195 ? 28.214 23.447 -30.464 1.00 88.38 195 TRP A CA 1
ATOM 1529 C C . TRP A 1 195 ? 26.710 23.573 -30.688 1.00 88.38 195 TRP A C 1
ATOM 1531 O O . TRP A 1 195 ? 25.915 23.424 -29.759 1.00 88.38 195 TRP A O 1
ATOM 1541 N N . GLY A 1 196 ? 26.322 23.867 -31.923 1.00 85.00 196 GLY A N 1
ATOM 1542 C CA . GLY A 1 196 ? 24.927 23.955 -32.326 1.00 85.00 196 GLY A CA 1
ATOM 1543 C C . GLY A 1 196 ? 24.686 23.211 -33.628 1.00 85.00 196 GLY A C 1
ATOM 1544 O O . GLY A 1 196 ? 25.553 23.154 -34.501 1.00 85.00 196 GLY A O 1
ATOM 1545 N N . ARG A 1 197 ? 23.483 22.655 -33.766 1.00 84.94 197 ARG A N 1
ATOM 1546 C CA . ARG A 1 197 ? 23.025 22.094 -35.037 1.00 84.94 197 ARG A CA 1
ATOM 1547 C C . ARG A 1 197 ? 22.760 23.220 -36.030 1.00 84.94 197 ARG A C 1
ATOM 1549 O O . ARG A 1 197 ? 22.280 24.297 -35.655 1.00 84.94 197 ARG A O 1
ATOM 1556 N N . THR A 1 198 ? 23.012 22.949 -37.302 1.00 73.62 198 THR A N 1
ATOM 1557 C CA . THR A 1 198 ? 22.387 23.729 -38.366 1.00 73.62 198 THR A CA 1
ATOM 1558 C C . THR A 1 198 ? 20.912 23.368 -38.417 1.00 73.62 198 THR A C 1
ATOM 1560 O O . THR A 1 198 ? 20.548 22.199 -38.312 1.00 73.62 198 THR A O 1
ATOM 1563 N N . GLY A 1 199 ? 20.033 24.363 -38.497 1.00 66.38 199 GLY A N 1
ATOM 1564 C CA . GLY A 1 199 ? 18.646 24.086 -38.863 1.00 66.38 199 GLY A CA 1
ATOM 1565 C C . GLY A 1 199 ? 18.451 24.259 -40.358 1.00 66.38 199 GLY A C 1
ATOM 1566 O O . GLY A 1 199 ? 19.275 24.868 -41.035 1.00 66.38 199 GLY A O 1
ATOM 1567 N N . GLU A 1 200 ? 17.339 23.739 -40.855 1.00 58.03 200 GLU A N 1
ATOM 1568 C CA . GLU A 1 200 ? 16.900 23.931 -42.231 1.00 58.03 200 GLU A CA 1
ATOM 1569 C C . GLU A 1 200 ? 16.242 25.309 -42.358 1.00 58.03 200 GLU A C 1
ATOM 1571 O O . GLU A 1 200 ? 15.281 25.618 -41.656 1.00 58.03 200 GLU A O 1
ATOM 1576 N N . GLY A 1 201 ? 16.759 26.166 -43.233 1.00 56.84 201 GLY A N 1
ATOM 1577 C CA . GLY A 1 201 ? 16.105 27.422 -43.590 1.00 56.84 201 GLY A CA 1
ATOM 1578 C C . GLY A 1 201 ? 15.980 27.560 -45.105 1.00 56.84 201 GLY A C 1
ATOM 1579 O O . GLY A 1 201 ? 16.745 26.988 -45.878 1.00 56.84 201 GLY A O 1
ATOM 1580 N N . ALA A 1 202 ? 15.006 28.334 -45.565 1.00 50.06 202 ALA A N 1
ATOM 1581 C CA . ALA A 1 202 ? 14.846 28.632 -46.982 1.00 50.06 202 ALA A CA 1
ATOM 1582 C C . ALA A 1 202 ? 15.850 29.731 -47.383 1.00 50.06 202 ALA A C 1
ATOM 1584 O O . ALA A 1 202 ? 15.589 30.908 -47.155 1.00 50.06 202 ALA A O 1
ATOM 1585 N N . GLY A 1 203 ? 17.027 29.379 -47.919 1.00 56.84 203 GLY A N 1
ATOM 1586 C CA . GLY A 1 203 ? 17.981 30.418 -48.353 1.00 56.84 203 GLY A CA 1
ATOM 1587 C C . GLY A 1 203 ? 19.411 30.027 -48.746 1.00 56.84 203 GLY A C 1
ATOM 1588 O O . GLY A 1 203 ? 20.203 30.920 -49.023 1.00 56.84 203 GLY A O 1
ATOM 1589 N N . GLY A 1 204 ? 19.782 28.741 -48.794 1.00 55.09 204 GLY A N 1
ATOM 1590 C CA . GLY A 1 204 ? 21.073 28.318 -49.376 1.00 55.09 204 GLY A CA 1
ATOM 1591 C C . GLY A 1 204 ? 22.338 28.588 -48.538 1.00 55.09 204 GLY A C 1
ATOM 1592 O O . GLY A 1 204 ? 23.443 28.595 -49.082 1.00 55.09 204 GLY A O 1
ATOM 1593 N N . GLY A 1 205 ? 22.207 28.790 -47.222 1.00 55.31 205 GLY A N 1
ATOM 1594 C CA . GLY A 1 205 ? 23.319 29.092 -46.308 1.00 55.31 205 GLY A CA 1
ATOM 1595 C C . GLY A 1 205 ? 23.606 28.021 -45.254 1.00 55.31 205 GLY A C 1
ATOM 1596 O O . GLY A 1 205 ? 23.839 28.376 -44.106 1.00 55.31 205 GLY A O 1
ATOM 1597 N N . PHE A 1 206 ? 23.552 26.731 -45.597 1.00 73.31 206 PHE A N 1
ATOM 1598 C CA . PHE A 1 206 ? 23.613 25.659 -44.592 1.00 73.31 206 PHE A CA 1
ATOM 1599 C C . PHE A 1 206 ? 24.890 24.840 -44.672 1.00 73.31 206 PHE A C 1
ATOM 1601 O O . PHE A 1 206 ? 25.468 24.658 -45.743 1.00 73.31 206 PHE A O 1
ATOM 1608 N N . VAL A 1 207 ? 25.293 24.328 -43.512 1.00 84.38 207 VAL A N 1
ATOM 1609 C CA . VAL A 1 207 ? 26.158 23.158 -43.434 1.00 84.38 207 VAL A CA 1
ATOM 1610 C C . VAL A 1 207 ? 25.253 21.943 -43.425 1.00 84.38 207 VAL A C 1
ATOM 1612 O O . VAL A 1 207 ? 24.434 21.781 -42.519 1.00 84.38 207 VAL A O 1
ATOM 1615 N N . THR A 1 208 ? 25.386 21.128 -44.460 1.00 89.69 208 THR A N 1
ATOM 1616 C CA . THR A 1 208 ? 24.738 19.826 -44.562 1.00 89.69 208 THR A CA 1
ATOM 1617 C C . THR A 1 208 ? 25.796 18.752 -44.425 1.00 89.69 208 THR A C 1
ATOM 1619 O O . THR A 1 208 ? 26.951 18.947 -44.808 1.00 89.69 208 THR A O 1
ATOM 1622 N N . GLY A 1 209 ? 25.402 17.599 -43.915 1.00 92.00 209 GLY A N 1
ATOM 1623 C CA . GLY A 1 209 ? 26.239 16.421 -43.980 1.00 92.00 209 GLY A CA 1
ATOM 1624 C C . GLY A 1 209 ? 25.402 15.177 -44.144 1.00 92.00 209 GLY A C 1
ATOM 1625 O O . GLY A 1 209 ? 24.200 15.178 -43.886 1.00 92.00 209 GLY A O 1
ATOM 1626 N N . GLY A 1 210 ? 26.057 14.145 -44.635 1.00 94.56 210 GLY A N 1
ATOM 1627 C CA . GLY A 1 210 ? 25.428 12.885 -44.965 1.00 94.56 210 GLY A CA 1
ATOM 1628 C C . GLY A 1 210 ? 26.478 11.840 -45.277 1.00 94.56 210 GLY A C 1
ATOM 1629 O O . GLY A 1 210 ? 27.673 12.031 -45.041 1.00 94.56 210 GLY A O 1
ATOM 1630 N N . MET A 1 211 ? 26.019 10.744 -45.858 1.00 96.75 211 MET A N 1
ATOM 1631 C CA . MET A 1 211 ? 26.880 9.693 -46.376 1.00 96.75 211 MET A CA 1
ATOM 1632 C C . MET A 1 211 ? 26.682 9.524 -47.875 1.00 96.75 211 MET A C 1
ATOM 1634 O O . MET A 1 211 ? 25.598 9.778 -48.404 1.00 96.75 211 MET A O 1
ATOM 1638 N N . ILE A 1 212 ? 27.725 9.046 -48.540 1.00 96.19 212 ILE A N 1
ATOM 1639 C CA . ILE A 1 212 ? 27.682 8.588 -49.924 1.00 96.19 212 ILE A CA 1
ATOM 1640 C C . ILE A 1 212 ? 28.310 7.198 -49.935 1.00 96.19 212 ILE A C 1
ATOM 1642 O O . ILE A 1 212 ? 29.461 7.024 -49.532 1.00 96.19 212 ILE A O 1
ATOM 1646 N N . LEU A 1 213 ? 27.536 6.202 -50.370 1.00 92.75 213 LEU A N 1
ATOM 1647 C CA . LEU A 1 213 ? 28.007 4.820 -50.437 1.00 92.75 213 LEU A CA 1
ATOM 1648 C C . LEU A 1 213 ? 29.244 4.730 -51.338 1.00 92.75 213 LEU A C 1
ATOM 1650 O O . LEU A 1 213 ? 29.215 5.177 -52.483 1.00 92.75 213 LEU A O 1
ATOM 1654 N N . GLY A 1 214 ? 30.321 4.165 -50.797 1.00 94.06 214 GLY A N 1
ATOM 1655 C CA . GLY A 1 214 ? 31.606 3.998 -51.474 1.00 94.06 214 GLY A CA 1
ATOM 1656 C C . GLY A 1 214 ? 32.543 5.209 -51.410 1.00 94.06 214 GLY A C 1
ATOM 1657 O O . GLY A 1 214 ? 33.709 5.058 -51.759 1.00 94.06 214 GLY A O 1
ATOM 1658 N N . GLU A 1 215 ? 32.081 6.377 -50.944 1.00 95.19 215 GLU A N 1
ATOM 1659 C CA . GLU A 1 215 ? 32.927 7.572 -50.751 1.00 95.19 215 GLU A CA 1
ATOM 1660 C C . GLU A 1 215 ? 33.170 7.903 -49.270 1.00 95.19 215 GLU A C 1
ATOM 1662 O O . GLU A 1 215 ? 34.191 8.508 -48.944 1.00 95.19 215 GLU A O 1
ATOM 1667 N N . GLY A 1 216 ? 32.240 7.534 -48.382 1.00 96.50 216 GLY A N 1
ATOM 1668 C CA . GLY A 1 216 ? 32.318 7.802 -46.946 1.00 96.50 216 GLY A CA 1
ATOM 1669 C C . GLY A 1 216 ? 31.269 8.808 -46.465 1.00 96.50 216 GLY A C 1
ATOM 1670 O O . GLY A 1 216 ? 30.138 8.846 -46.956 1.00 96.50 216 GLY A O 1
ATOM 1671 N N . ILE A 1 217 ? 31.628 9.616 -45.469 1.00 97.81 217 ILE A N 1
ATOM 1672 C CA . ILE A 1 217 ? 30.781 10.682 -44.916 1.00 97.81 217 ILE A CA 1
ATOM 1673 C C . ILE A 1 217 ? 31.265 12.045 -45.395 1.00 97.81 217 ILE A C 1
ATOM 1675 O O . ILE A 1 217 ? 32.463 12.282 -45.537 1.00 97.81 217 ILE A O 1
ATOM 1679 N N . TYR A 1 218 ? 30.339 12.966 -45.637 1.00 96.94 218 TYR A N 1
ATOM 1680 C CA . TYR A 1 218 ? 30.678 14.289 -46.140 1.00 96.94 218 TYR A CA 1
ATOM 1681 C C . TYR A 1 218 ? 30.022 15.395 -45.334 1.00 96.94 218 TYR A C 1
ATOM 1683 O O . TYR A 1 218 ? 28.908 15.252 -44.833 1.00 96.94 218 TYR A O 1
ATOM 1691 N N . VAL A 1 219 ? 30.701 16.533 -45.299 1.00 95.06 219 VAL A N 1
ATOM 1692 C CA . VAL A 1 219 ? 30.133 17.814 -44.903 1.00 95.06 219 VAL A CA 1
ATOM 1693 C C . VAL A 1 219 ? 30.312 18.788 -46.059 1.00 95.06 219 VAL A C 1
ATOM 1695 O O . VAL A 1 219 ? 31.363 18.822 -46.703 1.00 95.06 219 VAL A O 1
ATOM 1698 N N . GLN A 1 220 ? 29.279 19.576 -46.334 1.00 92.25 220 GLN A N 1
ATOM 1699 C CA . GLN A 1 220 ? 29.309 20.637 -47.329 1.00 92.25 220 GLN A CA 1
ATOM 1700 C C . GLN A 1 220 ? 28.714 21.919 -46.754 1.00 92.25 220 GLN A C 1
ATOM 1702 O O . GLN A 1 220 ? 27.611 21.910 -46.207 1.00 92.25 220 GLN A O 1
ATOM 1707 N N . THR A 1 221 ? 29.435 23.025 -46.908 1.00 87.94 221 THR A N 1
ATOM 1708 C CA . THR A 1 221 ? 28.978 24.372 -46.558 1.00 87.94 221 THR A CA 1
ATOM 1709 C C . THR A 1 221 ? 28.453 25.081 -47.813 1.00 87.94 221 THR A C 1
ATOM 1711 O O . THR A 1 221 ? 29.017 24.969 -48.903 1.00 87.94 221 THR A O 1
ATOM 1714 N N . GLY A 1 222 ? 27.338 25.803 -47.684 1.00 81.94 222 GLY A N 1
ATOM 1715 C CA . GLY A 1 222 ? 26.777 26.616 -48.767 1.00 81.94 222 GLY A CA 1
ATOM 1716 C C . GLY A 1 222 ? 27.518 27.938 -49.005 1.00 81.94 222 GLY A C 1
ATOM 1717 O O . GLY A 1 222 ? 28.512 28.254 -48.350 1.00 81.94 222 GLY A O 1
ATOM 1718 N N . ALA A 1 223 ? 26.975 28.750 -49.918 1.00 77.06 223 ALA A N 1
ATOM 1719 C CA . ALA A 1 223 ? 27.505 30.077 -50.259 1.00 77.06 223 ALA A CA 1
ATOM 1720 C C . ALA A 1 223 ? 27.142 31.166 -49.234 1.00 77.06 223 ALA A C 1
ATOM 1722 O O . ALA A 1 223 ? 27.676 32.280 -49.291 1.00 77.06 223 ALA A O 1
ATOM 1723 N N . GLY A 1 224 ? 26.224 30.858 -48.314 1.00 70.25 224 GLY A N 1
ATOM 1724 C CA . GLY A 1 224 ? 25.864 31.715 -47.188 1.00 70.25 224 GLY A CA 1
ATOM 1725 C C . GLY A 1 224 ? 26.888 31.680 -46.049 1.00 70.25 224 GLY A C 1
ATOM 1726 O O . GLY A 1 224 ? 28.017 31.219 -46.197 1.00 70.25 224 GLY A O 1
ATOM 1727 N N . THR A 1 225 ? 26.505 32.209 -44.893 1.00 64.69 225 THR A N 1
ATOM 1728 C CA . THR A 1 225 ? 27.335 32.186 -43.681 1.00 64.69 225 THR A CA 1
ATOM 1729 C C . THR A 1 225 ? 27.259 30.833 -42.983 1.00 64.69 225 THR A C 1
ATOM 1731 O O . THR A 1 225 ? 26.178 30.269 -42.853 1.00 64.69 225 THR A O 1
ATOM 1734 N N . VAL A 1 226 ? 28.388 30.354 -42.465 1.00 59.06 226 VAL A N 1
ATOM 1735 C CA . VAL A 1 226 ? 28.453 29.176 -41.593 1.00 59.06 226 VAL A CA 1
ATOM 1736 C C . VAL A 1 226 ? 28.109 29.630 -40.169 1.00 59.06 226 VAL A C 1
ATOM 1738 O O . VAL A 1 226 ? 28.842 30.426 -39.592 1.00 59.06 226 VAL A O 1
ATOM 1741 N N . GLY A 1 227 ? 26.972 29.200 -39.613 1.00 60.53 227 GLY A N 1
ATOM 1742 C CA . GLY A 1 227 ? 26.515 29.655 -38.295 1.00 60.53 227 GLY A CA 1
ATOM 1743 C C . GLY A 1 227 ? 25.543 28.691 -37.616 1.00 60.53 227 GLY A C 1
ATOM 1744 O O . GLY A 1 227 ? 24.912 27.862 -38.270 1.00 60.53 227 GLY A O 1
ATOM 1745 N N . VAL A 1 228 ? 25.436 28.796 -36.289 1.00 55.66 228 VAL A N 1
ATOM 1746 C CA . VAL A 1 228 ? 24.516 27.992 -35.468 1.00 55.66 228 VAL A CA 1
ATOM 1747 C C . VAL A 1 228 ? 23.133 28.628 -35.397 1.00 55.66 228 VAL A C 1
ATOM 1749 O O . VAL A 1 228 ? 23.000 29.842 -35.223 1.00 55.66 228 VAL A O 1
ATOM 1752 N N . ASN A 1 229 ? 22.089 27.801 -35.450 1.00 58.28 229 ASN A N 1
ATOM 1753 C CA . ASN A 1 229 ? 20.740 28.268 -35.159 1.00 58.28 229 ASN A CA 1
ATOM 1754 C C . ASN A 1 229 ? 20.556 28.415 -33.646 1.00 58.28 229 ASN A C 1
ATOM 1756 O O . ASN A 1 229 ? 20.751 27.465 -32.888 1.00 58.28 229 ASN A O 1
ATOM 1760 N N . ASN A 1 230 ? 20.159 29.608 -33.196 1.00 55.78 230 ASN A N 1
ATOM 1761 C CA . ASN A 1 230 ? 19.767 29.833 -31.809 1.00 55.78 230 ASN A CA 1
ATOM 1762 C C . ASN A 1 230 ? 18.272 29.502 -31.623 1.00 55.78 230 ASN A C 1
ATOM 1764 O O . ASN A 1 230 ? 17.433 30.235 -32.149 1.00 55.78 230 ASN A O 1
ATOM 1768 N N . PRO A 1 231 ? 17.906 28.457 -30.857 1.00 50.59 231 PRO A N 1
ATOM 1769 C CA . PRO A 1 231 ? 16.505 28.101 -30.631 1.00 50.59 231 PRO A CA 1
ATOM 1770 C C . PRO A 1 231 ? 15.761 29.069 -29.693 1.00 50.59 231 PRO A C 1
ATOM 1772 O O . PRO A 1 231 ? 14.542 28.991 -29.595 1.00 50.59 231 PRO A O 1
ATOM 1775 N N . ALA A 1 232 ? 16.452 29.995 -29.012 1.00 51.09 232 ALA A N 1
ATOM 1776 C CA . ALA A 1 232 ? 15.829 30.935 -28.071 1.00 51.09 232 ALA A CA 1
ATOM 1777 C C . ALA A 1 232 ? 14.969 32.029 -28.739 1.00 51.09 232 ALA A C 1
ATOM 1779 O O . ALA A 1 232 ? 14.296 32.793 -28.051 1.00 51.09 232 ALA A O 1
ATOM 1780 N N . VAL A 1 233 ? 14.983 32.118 -30.069 1.00 48.62 233 VAL A N 1
ATOM 1781 C CA . VAL A 1 233 ? 14.170 33.056 -30.846 1.00 48.62 233 VAL A CA 1
ATOM 1782 C C . VAL A 1 233 ? 13.414 32.244 -31.885 1.00 48.62 233 VAL A C 1
ATOM 1784 O O . VAL A 1 233 ? 14.011 31.732 -32.831 1.00 48.62 233 VAL A O 1
ATOM 1787 N N . SER A 1 234 ? 12.103 32.099 -31.690 1.00 38.69 234 SER A N 1
ATOM 1788 C CA . SER A 1 234 ? 11.187 31.534 -32.685 1.00 38.69 234 SER A CA 1
ATOM 1789 C C . SER A 1 234 ? 11.256 32.417 -33.937 1.00 38.69 234 SER A C 1
ATOM 1791 O O . SER A 1 234 ? 10.652 33.485 -33.982 1.00 38.69 234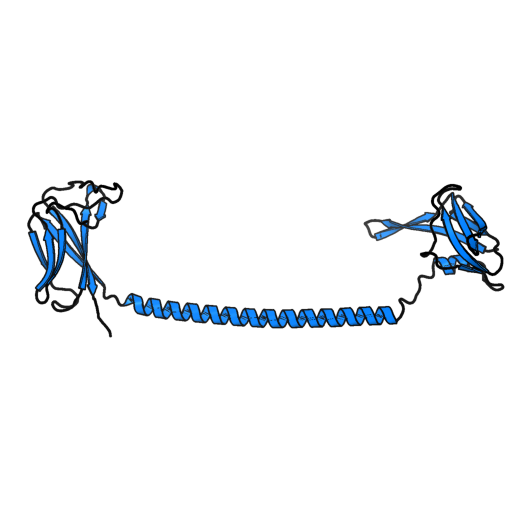 SER A O 1
ATOM 1793 N N . GLY A 1 235 ? 12.130 32.051 -34.878 1.00 48.91 235 GLY A N 1
ATOM 1794 C CA . GLY A 1 235 ? 12.558 32.921 -35.979 1.00 48.91 235 GLY A CA 1
ATOM 1795 C C . GLY A 1 235 ? 14.051 32.873 -36.329 1.00 48.91 235 GLY A C 1
ATOM 1796 O O . GLY A 1 235 ? 14.440 33.559 -37.264 1.00 48.91 235 GLY A O 1
ATOM 1797 N N . GLY A 1 236 ? 14.878 32.085 -35.624 1.00 46.38 236 GLY A N 1
ATOM 1798 C CA . GLY A 1 236 ? 16.222 31.692 -36.071 1.00 46.38 236 GLY A CA 1
ATOM 1799 C C . GLY A 1 236 ? 17.089 32.864 -36.533 1.00 46.38 236 GLY A C 1
ATOM 1800 O O . GLY A 1 236 ? 17.441 32.956 -37.706 1.00 46.38 236 GLY A O 1
ATOM 1801 N N . VAL A 1 237 ? 17.427 33.781 -35.624 1.00 44.84 237 VAL A N 1
ATOM 1802 C CA . VAL A 1 237 ? 18.401 34.828 -35.950 1.00 44.84 237 VAL A CA 1
ATOM 1803 C C . VAL A 1 237 ? 19.766 34.164 -36.095 1.00 44.84 237 VAL A C 1
ATOM 1805 O O . VAL A 1 237 ? 20.361 33.726 -35.109 1.00 44.84 237 VAL A O 1
ATOM 1808 N N . PHE A 1 238 ? 20.243 34.091 -37.337 1.00 54.16 238 PHE A N 1
ATOM 1809 C CA . PHE A 1 238 ? 21.636 33.812 -37.652 1.00 54.16 238 PHE A CA 1
ATOM 1810 C C . PHE A 1 238 ? 22.492 34.832 -36.916 1.00 54.16 238 PHE A C 1
ATOM 1812 O O . PHE A 1 238 ? 22.350 36.037 -37.129 1.00 54.16 238 PHE A O 1
ATOM 1819 N N . VAL A 1 239 ? 23.372 34.360 -36.041 1.00 54.59 239 VAL A N 1
ATOM 1820 C CA . VAL A 1 239 ? 24.419 35.208 -35.486 1.00 54.59 239 VAL A CA 1
ATOM 1821 C C . VAL A 1 239 ? 25.649 34.962 -36.358 1.00 54.59 239 VAL A C 1
ATOM 1823 O O . VAL A 1 239 ? 26.242 33.888 -36.255 1.00 54.59 239 VAL A O 1
ATOM 1826 N N . PRO A 1 240 ? 25.976 35.855 -37.312 1.00 52.34 240 PRO A N 1
ATOM 1827 C CA . PRO A 1 240 ? 27.146 35.684 -38.161 1.00 52.34 240 PRO A CA 1
ATOM 1828 C C . PRO A 1 240 ? 28.392 35.908 -37.302 1.00 52.34 240 PRO A C 1
ATOM 1830 O O . PRO A 1 240 ? 28.878 37.028 -37.191 1.00 52.34 240 PRO A O 1
ATOM 1833 N N . ASP A 1 241 ? 28.874 34.850 -36.654 1.00 56.47 241 ASP A N 1
ATOM 1834 C CA . ASP A 1 241 ? 30.033 34.947 -35.762 1.00 56.47 241 ASP A CA 1
ATOM 1835 C C . ASP A 1 241 ? 31.362 34.906 -36.515 1.00 56.47 241 ASP A C 1
ATOM 1837 O O . ASP A 1 241 ? 32.363 35.393 -36.005 1.00 56.47 241 ASP A O 1
ATOM 1841 N N . ASN A 1 242 ? 31.387 34.418 -37.759 1.00 56.47 242 ASN A N 1
ATOM 1842 C CA . ASN A 1 242 ? 32.540 34.577 -38.640 1.00 56.47 242 ASN A CA 1
ATOM 1843 C C . ASN A 1 242 ? 32.117 34.306 -40.096 1.00 56.47 242 ASN A C 1
ATOM 1845 O O . ASN A 1 242 ? 31.713 33.187 -40.413 1.00 56.47 242 ASN A O 1
ATOM 1849 N N . PRO A 1 243 ? 32.150 35.279 -41.028 1.00 60.94 243 PRO A N 1
ATOM 1850 C CA . PRO A 1 243 ? 31.512 35.105 -42.336 1.00 60.94 243 PRO A CA 1
ATOM 1851 C C . PRO A 1 243 ? 32.224 34.099 -43.259 1.00 60.94 243 PRO A C 1
ATOM 1853 O O . PRO A 1 243 ? 31.715 33.831 -44.350 1.00 60.94 243 PRO A O 1
ATOM 1856 N N . GLY A 1 244 ? 33.381 33.556 -42.871 1.00 72.56 244 GLY A N 1
ATOM 1857 C CA . GLY A 1 244 ? 34.227 32.753 -43.754 1.00 72.56 244 GLY A CA 1
ATOM 1858 C C . GLY A 1 244 ? 34.451 31.301 -43.344 1.00 72.56 244 GLY A C 1
ATOM 1859 O O . GLY A 1 244 ? 34.565 30.475 -44.245 1.00 72.56 244 GLY A O 1
ATOM 1860 N N . MET A 1 245 ? 34.536 30.990 -42.043 1.00 86.62 245 MET A N 1
ATOM 1861 C CA . MET A 1 245 ? 34.961 29.670 -41.560 1.00 86.62 245 MET A CA 1
ATOM 1862 C C . MET A 1 245 ? 34.477 29.353 -40.137 1.00 86.62 245 MET A C 1
ATOM 1864 O O . MET A 1 245 ? 34.329 30.273 -39.337 1.00 86.62 245 MET A O 1
ATOM 1868 N N . ALA A 1 246 ? 34.272 28.073 -39.811 1.00 87.75 246 ALA A N 1
ATOM 1869 C CA . ALA A 1 246 ? 33.976 27.619 -38.445 1.00 87.75 246 ALA A CA 1
ATOM 1870 C C . ALA A 1 246 ? 34.397 26.151 -38.214 1.00 87.75 246 ALA A C 1
ATOM 1872 O O . ALA A 1 246 ? 34.413 25.381 -39.178 1.00 87.75 246 ALA A O 1
ATOM 1873 N N . PRO A 1 247 ? 34.708 25.732 -36.970 1.00 93.31 247 PRO A N 1
ATOM 1874 C CA . PRO A 1 247 ? 34.908 24.322 -36.635 1.00 93.31 247 PRO A CA 1
ATOM 1875 C C . PRO A 1 247 ? 33.624 23.512 -36.822 1.00 93.31 247 PRO A C 1
ATOM 1877 O O . PRO A 1 247 ? 32.553 23.919 -36.359 1.00 93.31 247 PRO A O 1
ATOM 1880 N N . VAL A 1 248 ? 33.735 22.357 -37.475 1.00 93.00 248 VAL A N 1
ATOM 1881 C CA . VAL A 1 248 ? 32.615 21.467 -37.779 1.00 93.00 248 VAL A CA 1
ATOM 1882 C C . VAL A 1 248 ? 32.920 20.048 -37.324 1.00 93.00 248 VAL A C 1
ATOM 1884 O O . VAL A 1 248 ? 33.993 19.511 -37.583 1.00 93.00 248 VAL A O 1
ATOM 1887 N N . ARG A 1 249 ? 31.931 19.412 -36.699 1.00 95.94 249 ARG A N 1
ATOM 1888 C CA . ARG A 1 249 ? 31.972 17.994 -36.337 1.00 95.94 249 ARG A CA 1
ATOM 1889 C C . ARG A 1 249 ? 30.684 17.294 -36.740 1.00 95.94 249 ARG A C 1
ATOM 1891 O O . ARG A 1 249 ? 29.648 17.932 -36.922 1.00 95.94 249 ARG A O 1
ATOM 1898 N N . MET A 1 250 ? 30.738 15.976 -36.849 1.00 96.06 250 MET A N 1
ATOM 1899 C CA . MET A 1 250 ? 29.600 15.141 -37.199 1.00 96.06 250 MET A CA 1
ATOM 1900 C C . MET A 1 250 ? 29.466 13.987 -36.215 1.00 96.06 250 MET A C 1
ATOM 1902 O O . MET A 1 250 ? 30.398 13.218 -36.002 1.00 96.06 250 MET A O 1
ATOM 1906 N N . HIS A 1 251 ? 28.277 13.846 -35.652 1.00 95.88 251 HIS A N 1
ATOM 1907 C CA . HIS A 1 251 ? 27.862 12.648 -34.941 1.00 95.88 251 HIS A CA 1
ATOM 1908 C C . HIS A 1 251 ? 27.446 11.593 -35.959 1.00 95.88 251 HIS A C 1
ATOM 1910 O O . HIS A 1 251 ? 26.641 11.899 -36.841 1.00 95.88 251 HIS A O 1
ATOM 1916 N N . VAL A 1 252 ? 27.977 10.378 -35.848 1.00 95.06 252 VAL A N 1
ATOM 1917 C CA . VAL A 1 252 ? 27.725 9.284 -36.790 1.00 95.06 252 VAL A CA 1
ATOM 1918 C C . VAL A 1 252 ? 27.243 8.069 -36.010 1.00 95.06 252 VAL A C 1
ATOM 1920 O O . VAL A 1 252 ? 27.969 7.561 -35.159 1.00 95.06 252 VAL A O 1
ATOM 1923 N N . TRP A 1 253 ? 26.037 7.594 -36.314 1.00 94.25 253 TRP A N 1
ATOM 1924 C CA . TRP A 1 253 ? 25.484 6.351 -35.771 1.00 94.25 253 TRP A CA 1
ATOM 1925 C C . TRP A 1 253 ? 25.289 5.349 -36.898 1.00 94.25 253 TRP A C 1
ATOM 1927 O O . TRP A 1 253 ? 24.664 5.668 -37.906 1.00 94.25 253 TRP A O 1
ATOM 1937 N N . LYS A 1 254 ? 25.771 4.123 -36.737 1.00 91.94 254 LYS A N 1
ATOM 1938 C CA . LYS A 1 254 ? 25.503 3.038 -37.685 1.00 91.94 254 LYS A CA 1
ATOM 1939 C C . LYS A 1 254 ? 24.020 2.660 -37.689 1.00 91.94 254 LYS A C 1
ATOM 1941 O O . LYS A 1 254 ? 23.430 2.444 -36.633 1.00 91.94 254 LYS A O 1
ATOM 1946 N N . ILE A 1 255 ? 23.422 2.528 -38.873 1.00 89.25 255 ILE A N 1
ATOM 1947 C CA . ILE A 1 255 ? 22.038 2.069 -39.047 1.00 89.25 255 ILE A CA 1
ATOM 1948 C C . ILE A 1 255 ? 22.055 0.605 -39.499 1.00 89.25 255 ILE A C 1
ATOM 1950 O O . ILE A 1 255 ? 22.708 0.260 -40.480 1.00 89.25 255 ILE A O 1
ATOM 1954 N N . GLY A 1 256 ? 21.290 -0.257 -38.823 1.00 75.25 256 GLY A N 1
ATOM 1955 C CA . GLY A 1 256 ? 20.984 -1.600 -39.333 1.00 75.25 256 GLY A CA 1
ATOM 1956 C C . GLY A 1 256 ? 22.055 -2.671 -39.105 1.00 75.25 256 GLY A C 1
ATOM 1957 O O . GLY A 1 256 ? 22.051 -3.686 -39.793 1.00 75.25 256 GLY A O 1
ATOM 1958 N N . GLY A 1 257 ? 22.948 -2.493 -38.131 1.00 60.59 257 GLY A N 1
ATOM 1959 C CA . GLY A 1 257 ? 23.799 -3.586 -37.664 1.00 60.59 257 GLY A CA 1
ATOM 1960 C C . GLY A 1 257 ? 23.025 -4.536 -36.751 1.00 60.59 257 GLY A C 1
ATOM 1961 O O . GLY A 1 257 ? 23.080 -4.378 -35.537 1.00 60.59 257 GLY A O 1
ATOM 1962 N N . SER A 1 258 ? 22.321 -5.529 -37.300 1.00 53.25 258 SER A N 1
ATOM 1963 C CA . SER A 1 258 ? 22.071 -6.748 -36.524 1.00 53.25 258 SER A CA 1
ATOM 1964 C C . SER A 1 258 ? 23.420 -7.430 -36.299 1.00 53.25 258 SER A C 1
ATOM 1966 O O . SER A 1 258 ? 24.178 -7.600 -37.258 1.00 53.25 258 SER A O 1
ATOM 1968 N N . LYS A 1 259 ? 23.734 -7.800 -35.056 1.00 50.94 259 LYS A N 1
ATOM 1969 C CA . LYS A 1 259 ? 24.678 -8.904 -34.854 1.00 50.94 259 LYS A CA 1
ATOM 1970 C C . LYS A 1 259 ? 24.072 -10.188 -35.404 1.00 50.94 259 LYS A C 1
ATOM 1972 O O . LYS A 1 259 ? 22.836 -10.338 -35.275 1.00 50.94 259 LYS A O 1
#

Mean predicted aligned error: 15.25 Å